Protein AF-A0A1H5TYF2-F1 (afdb_monomer)

Radius of gyration: 24.66 Å; Cα contacts (8 Å, |Δi|>4): 262; chains: 1; bounding box: 56×42×66 Å

Foldseek 3Di:
DLVVLLVVLVCLLPVQLVVCVVVVNPVSNVCSNVVSVVSNVVSVVVVVVVVVVCVVVQHFDDLVNVVVQQVPFDWFQEDEPFDQFPPPDRDTWGWGADPNFTKTWCNRQVVQWDDDPQWIWGHTPPDDIQIAGEDPTHTPPRQWYDHPNTIMGTLVSVQWDWDDDPRHTYTYHNPPDDPPDD

Nearest PDB structures (foldseek):
  3e6r-assembly1_A  TM=6.534E-01  e=8.926E+00  Pseudo-nitzschia multiseries

Structure (mmCIF, N/CA/C/O backbone):
data_AF-A0A1H5TYF2-F1
#
_entry.id   AF-A0A1H5TYF2-F1
#
loop_
_atom_site.group_PDB
_atom_site.id
_atom_site.type_symbol
_atom_site.label_atom_id
_atom_site.label_alt_id
_atom_site.label_comp_id
_atom_site.label_asym_id
_atom_site.label_entity_id
_atom_site.label_seq_id
_atom_site.pdbx_PDB_ins_code
_atom_site.Cartn_x
_atom_site.Cartn_y
_atom_site.Cartn_z
_atom_site.occupancy
_atom_site.B_iso_or_equiv
_atom_site.auth_seq_id
_atom_site.auth_comp_id
_atom_site.auth_asym_id
_atom_site.auth_atom_id
_atom_site.pdbx_PDB_model_num
ATOM 1 N N . MET A 1 1 ? 29.513 -3.399 -10.154 1.00 55.38 1 MET A N 1
ATOM 2 C CA . MET A 1 1 ? 29.848 -4.050 -11.447 1.00 55.38 1 MET A CA 1
ATOM 3 C C . MET A 1 1 ? 28.929 -3.603 -12.587 1.00 55.38 1 MET A C 1
ATOM 5 O O . MET A 1 1 ? 29.443 -3.283 -13.651 1.00 55.38 1 MET A O 1
ATOM 9 N N . THR A 1 2 ? 27.614 -3.497 -12.372 1.00 59.06 2 THR A N 1
ATOM 10 C CA . THR A 1 2 ? 26.617 -3.072 -13.381 1.00 59.06 2 THR A CA 1
ATOM 11 C C . THR A 1 2 ? 26.847 -1.658 -13.933 1.00 59.06 2 THR A C 1
ATOM 13 O O . THR A 1 2 ? 26.716 -1.441 -15.135 1.00 59.06 2 THR A O 1
ATOM 16 N N . THR A 1 3 ? 27.295 -0.712 -13.099 1.00 69.50 3 THR A N 1
ATOM 17 C CA . THR A 1 3 ? 27.609 0.667 -13.518 1.00 69.50 3 THR A CA 1
ATOM 18 C C . THR A 1 3 ? 28.739 0.726 -14.545 1.00 69.50 3 THR A C 1
ATOM 20 O O . THR A 1 3 ? 28.650 1.473 -15.510 1.00 69.50 3 THR A O 1
ATOM 23 N N . VAL A 1 4 ? 29.783 -0.095 -14.382 1.00 73.62 4 VAL A N 1
ATOM 24 C CA . VAL A 1 4 ? 30.911 -0.146 -15.327 1.00 73.62 4 VAL A CA 1
ATOM 25 C C . VAL A 1 4 ? 30.447 -0.731 -16.660 1.00 73.62 4 VAL A C 1
ATOM 27 O O . VAL A 1 4 ? 30.696 -0.131 -17.695 1.00 73.62 4 VAL A O 1
ATOM 30 N N . GLN A 1 5 ? 29.686 -1.830 -16.646 1.00 69.44 5 GLN A N 1
ATOM 31 C CA . GLN A 1 5 ? 29.147 -2.445 -17.867 1.00 69.44 5 GLN A CA 1
ATOM 32 C C . GLN A 1 5 ? 28.203 -1.514 -18.636 1.00 69.44 5 GLN A C 1
ATOM 34 O O . GLN A 1 5 ? 28.299 -1.422 -19.858 1.00 69.44 5 GLN A O 1
ATOM 39 N N . ARG A 1 6 ? 27.330 -0.784 -17.932 1.00 70.06 6 ARG A N 1
ATOM 40 C CA . ARG A 1 6 ? 26.413 0.185 -18.543 1.00 70.06 6 ARG A CA 1
ATOM 41 C C . ARG A 1 6 ? 27.165 1.366 -19.158 1.00 70.06 6 ARG A C 1
ATOM 43 O O . ARG A 1 6 ? 26.877 1.737 -20.292 1.00 70.06 6 ARG A O 1
ATOM 50 N N . THR A 1 7 ? 28.149 1.923 -18.451 1.00 75.56 7 THR A N 1
ATOM 51 C CA . THR A 1 7 ? 28.970 3.034 -18.958 1.00 75.56 7 THR A CA 1
ATOM 52 C C . THR A 1 7 ? 29.837 2.597 -20.139 1.00 75.56 7 THR A C 1
ATOM 54 O O . THR A 1 7 ? 29.902 3.307 -21.139 1.00 75.56 7 THR A O 1
ATOM 57 N N . THR A 1 8 ? 30.442 1.407 -20.080 1.00 76.06 8 THR A N 1
ATOM 58 C CA . THR A 1 8 ? 31.207 0.835 -21.196 1.00 76.06 8 THR A CA 1
ATOM 59 C C . THR A 1 8 ? 30.313 0.539 -22.399 1.00 76.06 8 THR A C 1
ATOM 61 O O . THR A 1 8 ? 30.681 0.891 -23.514 1.00 76.06 8 THR A O 1
ATOM 64 N N . GLY A 1 9 ? 29.122 -0.036 -22.201 1.00 71.50 9 GLY A N 1
ATOM 65 C CA . GLY A 1 9 ? 28.160 -0.286 -23.279 1.00 71.50 9 GLY A CA 1
ATOM 66 C C . GLY A 1 9 ? 27.681 1.001 -23.957 1.00 71.50 9 GLY A C 1
ATOM 67 O O . GLY A 1 9 ? 27.597 1.055 -25.182 1.00 71.50 9 GLY A O 1
ATOM 68 N N . LEU A 1 10 ? 27.446 2.064 -23.180 1.00 78.62 10 LEU A N 1
ATOM 69 C CA . LEU A 1 10 ? 27.027 3.372 -23.690 1.00 78.62 10 LEU A CA 1
ATOM 70 C C . LEU A 1 10 ? 28.160 4.101 -24.432 1.00 78.62 10 LEU A C 1
ATOM 72 O O . LEU A 1 10 ? 27.922 4.684 -25.486 1.00 78.62 10 LEU A O 1
ATOM 76 N N . LEU A 1 11 ? 29.400 4.008 -23.937 1.00 78.38 11 LEU A N 1
ATOM 77 C CA . LEU A 1 11 ? 30.591 4.486 -24.647 1.00 78.38 11 LEU A CA 1
ATOM 78 C C . LEU A 1 11 ? 30.790 3.748 -25.973 1.00 78.38 11 LEU A C 1
ATOM 80 O O . LEU A 1 11 ? 31.070 4.380 -26.986 1.00 78.38 11 LEU A O 1
ATOM 84 N N . LEU A 1 12 ? 30.612 2.429 -25.986 1.00 76.88 12 LEU A N 1
ATOM 85 C CA . LEU A 1 12 ? 30.781 1.608 -27.184 1.00 76.88 12 LEU A CA 1
ATOM 86 C C . LEU A 1 12 ? 29.685 1.897 -28.223 1.00 76.88 12 LEU A C 1
ATOM 88 O O . LEU A 1 12 ? 29.979 1.983 -29.413 1.00 76.88 12 LEU A O 1
ATOM 92 N N . LEU A 1 13 ? 28.451 2.155 -27.774 1.00 77.75 13 LEU A N 1
ATOM 93 C CA . LEU A 1 13 ? 27.362 2.620 -28.635 1.00 77.75 13 LEU A CA 1
ATOM 94 C C . LEU A 1 13 ? 27.643 4.004 -29.212 1.00 77.75 13 LEU A C 1
ATOM 96 O O . LEU A 1 13 ? 27.559 4.166 -30.421 1.00 77.75 13 LEU A O 1
ATOM 100 N N . LEU A 1 14 ? 27.986 4.995 -28.389 1.00 78.44 14 LEU A N 1
ATOM 101 C CA . LEU A 1 14 ? 28.136 6.376 -28.855 1.00 78.44 14 LEU A CA 1
ATOM 102 C C . LEU A 1 14 ? 29.432 6.588 -29.640 1.00 78.44 14 LEU A C 1
ATOM 104 O O . LEU A 1 14 ? 29.395 7.095 -30.755 1.00 78.44 14 LEU A O 1
ATOM 108 N N . PHE A 1 15 ? 30.576 6.175 -29.096 1.00 78.50 15 PHE A N 1
ATOM 109 C CA . PHE A 1 15 ? 31.871 6.391 -29.743 1.00 78.50 15 PHE A CA 1
ATOM 110 C C . PHE A 1 15 ? 32.163 5.341 -30.810 1.00 78.50 15 PHE A C 1
ATOM 112 O O . PHE A 1 15 ? 32.657 5.696 -31.876 1.00 78.50 15 PHE A O 1
ATOM 119 N N . GLY A 1 16 ? 31.835 4.069 -30.566 1.00 71.44 16 GLY A N 1
ATOM 120 C CA . GLY A 1 16 ? 32.116 2.986 -31.512 1.00 71.44 16 GLY A CA 1
ATOM 121 C C . GLY A 1 16 ? 31.324 3.119 -32.810 1.00 71.44 16 GLY A C 1
ATOM 122 O O . GLY A 1 16 ? 31.896 2.969 -33.891 1.00 71.44 16 GLY A O 1
ATOM 123 N N . THR A 1 17 ? 30.036 3.477 -32.734 1.00 72.56 17 THR A N 1
ATOM 124 C CA . THR A 1 17 ? 29.236 3.715 -33.946 1.00 72.56 17 THR A CA 1
ATOM 125 C C . THR A 1 17 ? 29.643 5.007 -34.652 1.00 72.56 17 THR A C 1
ATOM 127 O O . THR A 1 17 ? 29.851 4.974 -35.862 1.00 72.56 17 THR A O 1
ATOM 130 N N . PHE A 1 18 ? 29.850 6.109 -33.920 1.00 78.31 18 PHE A N 1
ATOM 131 C CA . PHE A 1 18 ? 30.214 7.406 -34.499 1.00 78.31 18 PHE A CA 1
ATOM 132 C C . PHE A 1 18 ? 31.571 7.376 -35.220 1.00 78.31 18 PHE A C 1
ATOM 134 O O . PHE A 1 18 ? 31.656 7.799 -36.373 1.00 78.31 18 PHE A O 1
ATOM 141 N N . PHE A 1 19 ? 32.619 6.812 -34.603 1.00 76.88 19 PHE A N 1
ATOM 142 C CA . PHE A 1 19 ? 33.934 6.686 -35.250 1.00 76.88 19 PHE A CA 1
ATOM 143 C C . PHE A 1 19 ? 33.917 5.710 -36.431 1.00 76.88 19 PHE A C 1
ATOM 145 O O . PHE A 1 19 ? 34.547 5.978 -37.452 1.00 76.88 19 PHE A O 1
ATOM 152 N N . SER A 1 20 ? 33.186 4.595 -36.326 1.00 74.69 20 SER A N 1
ATOM 153 C CA . SER A 1 20 ? 33.118 3.603 -37.410 1.00 74.69 20 SER A CA 1
ATOM 154 C C . SER A 1 20 ? 32.347 4.121 -38.627 1.00 74.69 20 SER A C 1
ATOM 156 O O . SER A 1 20 ? 32.739 3.844 -39.760 1.00 74.69 20 SER A O 1
ATOM 158 N N . LEU A 1 21 ? 31.291 4.915 -38.406 1.00 74.50 21 LEU A N 1
ATOM 159 C CA . LEU A 1 21 ? 30.571 5.631 -39.463 1.00 74.50 21 LEU A CA 1
ATOM 160 C C . LEU A 1 21 ? 31.447 6.710 -40.109 1.00 74.50 21 LEU A C 1
ATOM 162 O O . LEU A 1 21 ? 31.498 6.785 -41.334 1.00 74.50 21 LEU A O 1
ATOM 166 N N . ALA A 1 22 ? 32.184 7.491 -39.313 1.00 77.38 22 ALA A N 1
ATOM 167 C CA . ALA A 1 22 ? 33.103 8.511 -39.823 1.00 77.38 22 ALA A CA 1
ATOM 168 C C . ALA A 1 22 ? 34.266 7.916 -40.641 1.00 77.38 22 ALA A C 1
ATOM 170 O O . ALA A 1 22 ? 34.716 8.524 -41.608 1.00 77.38 22 ALA A O 1
ATOM 171 N N . ALA A 1 23 ? 34.724 6.711 -40.290 1.00 79.94 23 ALA A N 1
ATOM 172 C CA . ALA A 1 23 ? 35.757 5.974 -41.017 1.00 79.94 23 ALA A CA 1
ATOM 173 C C . ALA A 1 23 ? 35.224 5.170 -42.224 1.00 79.94 23 ALA A C 1
ATOM 175 O O . ALA A 1 23 ? 36.004 4.501 -42.901 1.00 79.94 23 ALA A O 1
ATOM 176 N N . GLY A 1 24 ? 33.909 5.184 -42.486 1.00 80.19 24 GLY A N 1
ATOM 177 C CA . GLY A 1 24 ? 33.284 4.442 -43.588 1.00 80.19 24 GLY A CA 1
ATOM 178 C C . GLY A 1 24 ? 33.251 2.918 -43.405 1.00 80.19 24 GLY A C 1
ATOM 179 O O . GLY A 1 24 ? 32.942 2.188 -44.347 1.00 80.19 24 GLY A O 1
ATOM 180 N N . ASN A 1 25 ? 33.546 2.409 -42.205 1.00 82.88 25 ASN A N 1
ATOM 181 C CA . ASN A 1 25 ? 33.573 0.978 -41.911 1.00 82.88 25 ASN A CA 1
ATOM 182 C C . ASN A 1 25 ? 32.218 0.517 -41.350 1.00 82.88 25 ASN A C 1
ATOM 184 O O . ASN A 1 25 ? 32.025 0.352 -40.142 1.00 82.88 25 ASN A O 1
ATOM 188 N N . LEU A 1 26 ? 31.267 0.310 -42.265 1.00 79.19 26 LEU A N 1
ATOM 189 C CA . LEU A 1 26 ? 29.909 -0.164 -41.972 1.00 79.19 26 LEU A CA 1
ATOM 190 C C . LEU A 1 26 ? 29.864 -1.460 -41.132 1.00 79.19 26 LEU A C 1
ATOM 192 O O . LEU A 1 26 ? 29.097 -1.494 -40.166 1.00 79.19 26 LEU A O 1
ATOM 196 N N . PRO A 1 27 ? 30.678 -2.500 -41.414 1.00 84.19 27 PRO A N 1
ATOM 197 C CA . PRO A 1 27 ? 30.728 -3.699 -40.576 1.00 84.19 27 PRO A CA 1
ATOM 198 C C . PRO A 1 27 ? 31.096 -3.406 -39.114 1.00 84.19 27 PRO A C 1
ATOM 200 O O . PRO A 1 27 ? 30.442 -3.907 -38.199 1.00 84.19 27 PRO A O 1
ATOM 203 N N . ALA A 1 28 ? 32.098 -2.553 -38.877 1.00 75.88 28 ALA A N 1
ATOM 204 C CA . ALA A 1 28 ? 32.512 -2.171 -37.525 1.00 75.88 28 ALA A CA 1
ATOM 205 C C . ALA A 1 28 ? 31.441 -1.344 -36.791 1.00 75.88 28 ALA A C 1
ATOM 207 O O . ALA A 1 28 ? 31.226 -1.529 -35.588 1.00 75.88 28 ALA A O 1
ATOM 208 N N . ALA A 1 29 ? 30.714 -0.484 -37.513 1.00 75.88 29 ALA A N 1
ATOM 209 C CA . ALA A 1 29 ? 29.587 0.264 -36.959 1.00 75.88 29 ALA A CA 1
ATOM 210 C C . ALA A 1 29 ? 28.457 -0.674 -36.505 1.00 75.88 29 ALA A C 1
ATOM 212 O O . ALA A 1 29 ? 27.917 -0.504 -35.411 1.00 75.88 29 ALA A O 1
ATOM 213 N N . PHE A 1 30 ? 28.147 -1.703 -37.299 1.00 82.75 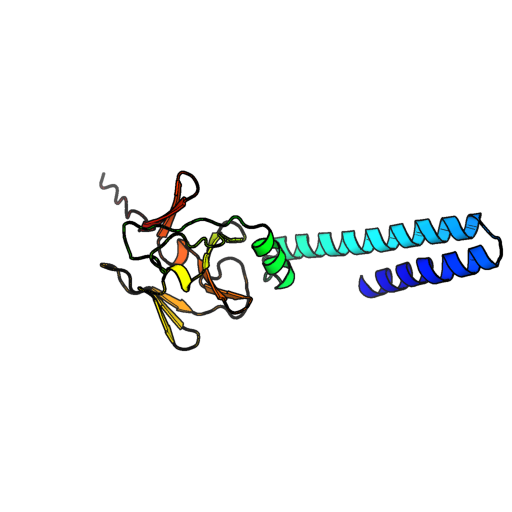30 PHE A N 1
ATOM 214 C CA . PHE A 1 30 ? 27.107 -2.677 -36.967 1.00 82.75 30 PHE A CA 1
ATOM 215 C C . PHE A 1 30 ? 27.482 -3.529 -35.746 1.00 82.75 30 PHE A C 1
ATOM 217 O O . PHE A 1 30 ? 26.669 -3.705 -34.840 1.00 82.75 30 PHE A O 1
ATOM 224 N N . ILE A 1 31 ? 28.737 -3.989 -35.671 1.00 81.81 31 ILE A N 1
ATOM 225 C CA . ILE A 1 31 ? 29.258 -4.734 -34.512 1.00 81.81 31 ILE A CA 1
ATOM 226 C C . ILE A 1 31 ? 29.188 -3.882 -33.241 1.00 81.81 31 ILE A C 1
ATOM 228 O O . ILE A 1 31 ? 28.776 -4.374 -32.192 1.00 81.81 31 ILE A O 1
ATOM 232 N N . SER A 1 32 ? 29.542 -2.598 -33.335 1.00 78.62 32 SER A N 1
ATOM 233 C CA . SER A 1 32 ? 29.503 -1.676 -32.194 1.00 78.62 32 SER A CA 1
ATOM 234 C C . SER A 1 32 ? 28.075 -1.425 -31.706 1.00 78.62 32 SER A C 1
ATOM 236 O O . SER A 1 32 ? 27.818 -1.411 -30.502 1.00 78.62 32 SER A O 1
ATOM 238 N N . LEU A 1 33 ? 27.131 -1.280 -32.640 1.00 80.69 33 LEU A N 1
ATOM 239 C CA . LEU A 1 33 ? 25.721 -1.065 -32.334 1.00 80.69 33 LEU A CA 1
ATOM 240 C C . LEU A 1 33 ? 25.100 -2.291 -31.656 1.00 80.69 33 LEU A C 1
ATOM 242 O O . LEU A 1 33 ? 24.525 -2.168 -30.576 1.00 80.69 33 LEU A O 1
ATOM 246 N N . VAL A 1 34 ? 25.265 -3.479 -32.247 1.00 84.81 34 VAL A N 1
ATOM 247 C CA . VAL A 1 34 ? 24.745 -4.735 -31.685 1.00 84.81 34 VAL A CA 1
ATOM 248 C C . VAL A 1 34 ? 25.426 -5.053 -30.354 1.00 84.81 34 VAL A C 1
ATOM 250 O O . VAL A 1 34 ? 24.748 -5.346 -29.371 1.00 84.81 34 VAL A O 1
ATOM 253 N N . GLY A 1 35 ? 26.754 -4.936 -30.284 1.00 79.81 35 GLY A N 1
ATOM 254 C CA . GLY A 1 35 ? 27.527 -5.217 -29.075 1.00 79.81 35 GLY A CA 1
ATOM 255 C C . GLY A 1 35 ? 27.144 -4.315 -27.902 1.00 79.81 35 GLY A C 1
ATOM 256 O O . GLY A 1 35 ? 26.941 -4.804 -26.790 1.00 79.81 35 GLY A O 1
ATOM 257 N N . GLY A 1 36 ? 26.968 -3.012 -28.139 1.00 78.31 36 GLY A N 1
ATOM 258 C CA . GLY A 1 36 ? 26.531 -2.096 -27.088 1.00 78.31 36 GLY A CA 1
ATOM 259 C C . GLY A 1 36 ? 25.087 -2.345 -26.638 1.00 78.31 36 GLY A C 1
ATOM 260 O O . GLY A 1 36 ? 24.814 -2.305 -25.437 1.00 78.31 36 GLY A O 1
ATOM 261 N N . PHE A 1 37 ? 24.181 -2.703 -27.556 1.00 81.75 37 PHE A N 1
ATOM 262 C CA . PHE A 1 37 ? 22.799 -3.055 -27.207 1.00 81.75 37 PHE A CA 1
ATOM 263 C C . PHE A 1 37 ? 22.720 -4.340 -26.371 1.00 81.75 37 PHE A C 1
ATOM 265 O O . PHE A 1 37 ? 21.968 -4.408 -25.396 1.00 81.75 37 PHE A O 1
ATOM 272 N N . VAL A 1 38 ? 23.534 -5.346 -26.709 1.00 84.94 38 VAL A N 1
ATOM 273 C CA . VAL A 1 38 ? 23.640 -6.600 -25.951 1.00 84.94 38 VAL A CA 1
ATOM 274 C C . VAL A 1 38 ? 24.185 -6.339 -24.550 1.00 84.94 38 VAL A C 1
ATOM 276 O O . VAL A 1 38 ? 23.580 -6.787 -23.580 1.00 84.94 38 VAL A O 1
ATOM 279 N N . LEU A 1 39 ? 25.270 -5.570 -24.410 1.00 78.75 39 LEU A N 1
ATOM 280 C CA . LEU A 1 39 ? 25.848 -5.240 -23.100 1.00 78.75 39 LEU A CA 1
ATOM 281 C C . LEU A 1 39 ? 24.865 -4.478 -22.203 1.00 78.75 39 LEU A C 1
ATOM 283 O O . LEU A 1 39 ? 24.748 -4.779 -21.015 1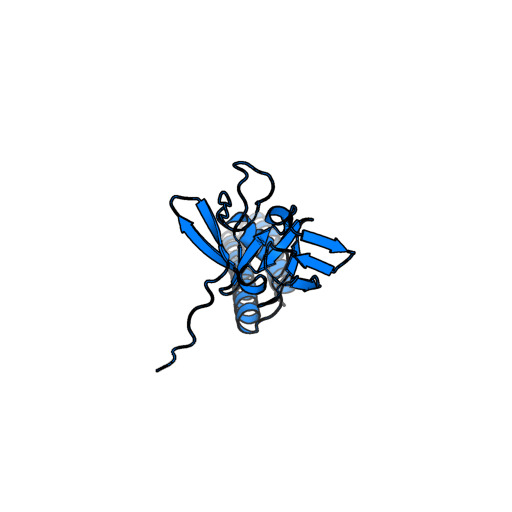.00 78.75 39 LEU A O 1
ATOM 287 N N . MET A 1 40 ? 24.127 -3.525 -22.774 1.00 75.81 40 MET A N 1
ATOM 288 C CA . MET A 1 40 ? 23.122 -2.748 -22.047 1.00 75.81 40 MET A CA 1
ATOM 289 C C . MET A 1 40 ? 21.906 -3.602 -21.646 1.00 75.81 40 MET A C 1
ATOM 291 O O . MET A 1 40 ? 21.345 -3.437 -20.562 1.00 75.81 40 MET A O 1
ATOM 295 N N . SER A 1 41 ? 21.520 -4.557 -22.493 1.00 77.81 41 SER A N 1
ATOM 296 C CA . SER A 1 41 ? 20.457 -5.521 -22.183 1.00 77.81 41 SER A CA 1
ATOM 297 C C . SER A 1 41 ? 20.899 -6.512 -21.100 1.00 77.81 41 SER A C 1
ATOM 299 O O . SER A 1 41 ? 20.125 -6.840 -20.202 1.00 77.81 41 SER A O 1
ATOM 301 N N . LEU A 1 42 ? 22.166 -6.939 -21.123 1.00 79.00 42 LEU A N 1
ATOM 302 C CA . LEU A 1 42 ? 22.740 -7.825 -20.113 1.00 79.00 42 LEU A CA 1
ATOM 303 C C . LEU A 1 42 ? 22.835 -7.134 -18.746 1.00 79.00 42 LEU A C 1
ATOM 305 O O . LEU A 1 42 ? 22.522 -7.756 -17.733 1.00 79.00 42 LEU A O 1
ATOM 309 N N . SER A 1 43 ? 23.182 -5.840 -18.698 1.00 73.38 43 SER A N 1
ATOM 310 C CA . SER A 1 43 ? 23.196 -5.091 -17.433 1.00 73.38 43 SER A CA 1
ATOM 311 C C . SER A 1 43 ? 21.799 -4.992 -16.818 1.00 73.38 43 SER A C 1
ATOM 313 O O . SER A 1 43 ? 21.648 -5.189 -15.616 1.00 73.38 43 SER A O 1
ATOM 315 N N . LYS A 1 44 ? 20.769 -4.767 -17.646 1.00 71.31 44 LYS A N 1
ATOM 316 C CA . LYS A 1 44 ? 19.360 -4.798 -17.221 1.00 71.31 44 LYS A CA 1
ATOM 317 C C . LYS A 1 44 ? 18.964 -6.166 -16.665 1.00 71.31 44 LYS A C 1
ATOM 319 O O . LYS A 1 44 ? 18.260 -6.241 -15.665 1.00 71.31 44 LYS A O 1
ATOM 324 N N . LEU A 1 45 ? 19.422 -7.248 -17.291 1.00 74.75 45 LEU A N 1
ATOM 325 C CA . LEU A 1 45 ? 19.107 -8.611 -16.861 1.00 74.75 45 LEU A CA 1
ATOM 326 C C . LEU A 1 45 ? 19.755 -8.942 -15.507 1.00 74.75 45 LEU A C 1
ATOM 328 O O . LEU A 1 45 ? 19.110 -9.540 -14.650 1.00 74.75 45 LEU A O 1
ATOM 332 N N . VAL A 1 46 ? 20.987 -8.479 -15.275 1.00 72.75 46 VAL A N 1
ATOM 333 C CA . VAL A 1 46 ? 21.657 -8.583 -13.967 1.00 72.75 46 VAL A CA 1
ATOM 334 C C . VAL A 1 46 ? 20.933 -7.756 -12.902 1.00 72.75 46 VAL A C 1
ATOM 336 O O . VAL A 1 46 ? 20.739 -8.249 -11.796 1.00 72.75 46 VAL A O 1
ATOM 339 N N . GLU A 1 47 ? 20.482 -6.539 -13.223 1.00 68.38 47 GLU A N 1
ATOM 340 C CA . GLU A 1 47 ? 19.660 -5.724 -12.312 1.00 68.38 47 GLU A CA 1
ATOM 341 C C . GLU A 1 47 ? 18.347 -6.440 -11.948 1.00 68.38 47 GLU A C 1
ATOM 343 O O . GLU A 1 47 ? 17.973 -6.485 -10.776 1.00 68.38 47 GLU A O 1
ATOM 348 N N . PHE A 1 48 ? 17.686 -7.078 -12.919 1.00 69.62 48 PHE A N 1
ATOM 349 C CA . PHE A 1 48 ? 16.486 -7.883 -12.678 1.00 69.62 48 PHE A CA 1
ATOM 350 C C . PHE A 1 48 ? 16.760 -9.118 -11.814 1.00 69.62 48 PHE A C 1
ATOM 352 O O . PHE A 1 48 ? 15.985 -9.405 -10.903 1.00 69.62 48 PHE A O 1
ATOM 359 N N . GLN A 1 49 ? 17.857 -9.838 -12.060 1.00 64.38 49 GLN A N 1
ATOM 360 C CA . GLN A 1 49 ? 18.242 -10.986 -11.236 1.00 64.38 49 GLN A CA 1
ATOM 361 C C . GLN A 1 49 ? 18.616 -10.570 -9.817 1.00 64.38 49 GLN A C 1
ATOM 363 O O . GLN A 1 49 ? 18.240 -11.254 -8.874 1.00 64.38 49 GLN A O 1
ATOM 368 N N . GLN A 1 50 ? 19.303 -9.440 -9.641 1.00 59.41 50 GLN A N 1
ATOM 369 C CA . GLN A 1 50 ? 19.588 -8.895 -8.317 1.00 59.41 50 GLN A CA 1
ATOM 370 C C . GLN A 1 50 ? 18.300 -8.487 -7.608 1.00 59.41 50 GLN A C 1
ATOM 372 O O . GLN A 1 50 ? 18.121 -8.858 -6.459 1.00 59.41 50 GLN A O 1
ATOM 377 N 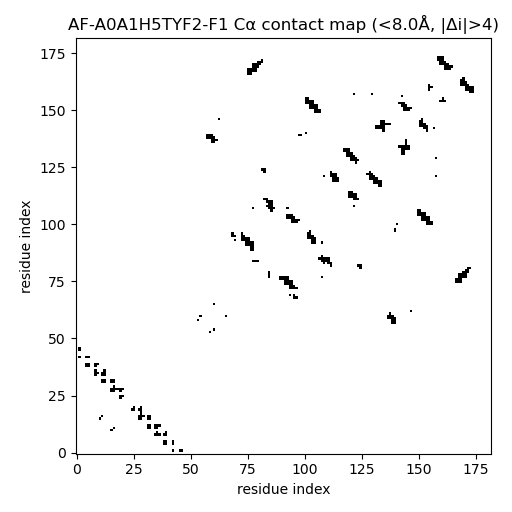N . ALA A 1 51 ? 17.364 -7.818 -8.284 1.00 57.22 51 ALA A N 1
ATOM 378 C CA . ALA A 1 51 ? 16.063 -7.494 -7.704 1.00 57.22 51 ALA A CA 1
ATOM 379 C C . ALA A 1 51 ? 15.277 -8.755 -7.295 1.00 57.22 51 ALA A C 1
ATOM 381 O O . ALA A 1 51 ? 14.719 -8.801 -6.202 1.00 57.22 51 ALA A O 1
ATOM 382 N N . ALA A 1 52 ? 15.281 -9.802 -8.126 1.00 61.16 52 ALA A N 1
ATOM 383 C CA . ALA A 1 52 ? 14.644 -11.082 -7.814 1.00 61.16 52 ALA A CA 1
ATOM 384 C C . ALA A 1 52 ? 15.353 -11.839 -6.675 1.00 61.16 52 ALA A C 1
ATOM 386 O O . ALA A 1 52 ? 14.697 -12.433 -5.822 1.00 61.16 52 ALA A O 1
ATOM 387 N N . TYR A 1 53 ? 16.684 -11.785 -6.621 1.00 56.97 53 TYR A N 1
ATOM 388 C CA . TYR A 1 53 ? 17.488 -12.395 -5.565 1.00 56.97 53 TYR A CA 1
ATOM 389 C C . TYR A 1 53 ? 17.307 -11.667 -4.227 1.00 56.97 53 TYR A C 1
ATOM 391 O O . TYR A 1 53 ? 17.072 -12.303 -3.205 1.00 56.97 53 TYR A O 1
ATOM 399 N N . LEU A 1 54 ? 17.308 -10.332 -4.233 1.00 56.75 54 LEU A N 1
ATOM 400 C CA . LEU A 1 54 ? 17.009 -9.502 -3.063 1.00 56.75 54 LEU A CA 1
ATOM 401 C C . LEU A 1 54 ? 15.586 -9.767 -2.548 1.00 56.75 54 LEU A C 1
ATOM 403 O O . LEU A 1 54 ? 15.392 -9.896 -1.341 1.00 56.75 54 LEU A O 1
ATOM 407 N N . LYS A 1 55 ? 14.622 -9.950 -3.460 1.00 55.66 55 LYS A N 1
ATOM 408 C CA . LYS A 1 55 ? 13.257 -10.382 -3.133 1.00 55.66 55 LYS A CA 1
ATOM 409 C C . LYS A 1 55 ? 13.236 -11.765 -2.469 1.00 55.66 55 LYS A C 1
ATOM 411 O O . LYS A 1 55 ? 12.559 -11.947 -1.466 1.00 55.66 55 LYS A O 1
ATOM 416 N N . SER A 1 56 ? 14.028 -12.720 -2.966 1.00 55.25 56 SER A N 1
ATOM 417 C CA . SER A 1 56 ? 14.149 -14.057 -2.356 1.00 55.25 56 SER A CA 1
ATOM 418 C C . SER A 1 56 ? 14.846 -14.060 -0.988 1.00 55.25 56 SER A C 1
ATOM 420 O O . SER A 1 56 ? 14.628 -14.969 -0.194 1.00 55.25 56 SER A O 1
ATOM 422 N N . LEU A 1 57 ? 15.647 -13.030 -0.697 1.00 55.41 57 LEU A N 1
ATOM 423 C CA . LEU A 1 57 ? 16.329 -12.831 0.583 1.00 55.41 57 LEU A CA 1
ATOM 424 C C . LEU A 1 57 ? 15.493 -12.050 1.612 1.00 55.41 57 LEU A C 1
ATOM 426 O O . LEU A 1 57 ? 15.969 -11.827 2.722 1.00 55.41 57 LEU A O 1
ATOM 430 N N . GLY A 1 58 ? 14.273 -11.619 1.267 1.00 56.94 58 GLY A N 1
ATOM 431 C CA . GLY A 1 58 ? 13.400 -10.862 2.172 1.00 56.94 58 GLY A CA 1
ATOM 432 C C . GLY A 1 58 ? 13.919 -9.462 2.518 1.00 56.94 58 GLY A C 1
ATOM 433 O O . GLY A 1 58 ? 13.554 -8.912 3.557 1.00 56.94 58 GLY A O 1
ATOM 434 N N . LEU A 1 59 ? 14.793 -8.894 1.682 1.00 63.22 59 LEU A N 1
ATOM 435 C CA . LEU A 1 59 ? 15.364 -7.569 1.917 1.00 63.22 59 LEU A CA 1
ATOM 436 C C . LEU A 1 59 ? 14.321 -6.458 1.692 1.00 63.22 59 LEU A C 1
ATOM 438 O O . LEU A 1 59 ? 13.359 -6.670 0.949 1.00 63.22 59 LEU A O 1
ATOM 442 N N . PRO A 1 60 ? 14.498 -5.278 2.322 1.00 65.31 60 PRO A N 1
ATOM 443 C CA . PRO A 1 60 ? 13.524 -4.196 2.259 1.00 65.31 60 PRO A CA 1
ATOM 444 C C . PRO A 1 60 ? 13.194 -3.792 0.819 1.00 65.31 60 PRO A C 1
ATOM 446 O O . PRO A 1 60 ? 14.090 -3.644 -0.017 1.00 65.31 60 PRO A O 1
ATOM 449 N N . VAL A 1 61 ? 11.908 -3.580 0.542 1.00 72.31 61 VAL A N 1
ATOM 450 C CA . VAL A 1 61 ? 11.420 -3.076 -0.743 1.00 72.31 61 VAL A CA 1
ATOM 451 C C . VAL A 1 61 ? 11.982 -1.672 -0.946 1.00 72.31 61 VAL A C 1
ATOM 453 O O . VAL A 1 61 ? 11.860 -0.804 -0.078 1.00 72.31 61 VAL A O 1
ATOM 456 N N . THR A 1 62 ? 12.613 -1.429 -2.095 1.00 78.50 62 THR A N 1
ATOM 457 C CA . THR A 1 62 ? 13.150 -0.095 -2.388 1.00 78.50 62 THR A CA 1
ATOM 458 C C . THR A 1 62 ? 12.017 0.884 -2.700 1.00 78.50 62 THR A C 1
ATOM 460 O O . THR A 1 62 ? 10.961 0.503 -3.208 1.00 78.50 62 THR A O 1
ATOM 463 N N . GLY A 1 63 ? 12.237 2.178 -2.454 1.00 78.56 63 GLY A N 1
ATOM 464 C CA . GLY A 1 63 ? 11.227 3.205 -2.737 1.00 78.56 63 GLY A CA 1
ATOM 465 C C . GLY A 1 63 ? 10.789 3.264 -4.209 1.00 78.56 63 GLY A C 1
ATOM 466 O O . GLY A 1 63 ? 9.638 3.586 -4.488 1.00 78.56 63 GLY A O 1
ATOM 467 N N . GLU A 1 64 ? 11.669 2.912 -5.154 1.00 79.31 64 GLU A N 1
ATOM 468 C CA . GLU A 1 64 ? 11.329 2.814 -6.583 1.00 79.31 64 GLU A CA 1
ATOM 469 C C . GLU A 1 64 ? 10.426 1.612 -6.885 1.00 79.31 64 GLU A C 1
ATOM 471 O O . GLU A 1 64 ? 9.493 1.716 -7.680 1.00 79.31 64 GLU A O 1
ATOM 476 N N . GLN A 1 65 ? 10.671 0.470 -6.235 1.00 81.19 65 GLN A N 1
ATOM 477 C CA . GLN A 1 65 ? 9.816 -0.708 -6.369 1.00 81.19 65 GLN A CA 1
ATOM 478 C C . GLN A 1 65 ? 8.432 -0.439 -5.785 1.00 81.19 65 GLN A C 1
ATOM 480 O O . GLN A 1 65 ? 7.438 -0.741 -6.442 1.00 81.19 65 GLN A O 1
ATOM 485 N N . LEU A 1 66 ? 8.357 0.186 -4.604 1.00 85.12 66 LEU A N 1
ATOM 486 C CA . LEU A 1 66 ? 7.075 0.567 -4.018 1.00 85.12 66 LEU A CA 1
ATOM 487 C C . LEU A 1 66 ? 6.331 1.568 -4.911 1.00 85.12 66 LEU A C 1
ATOM 489 O O . LEU A 1 66 ? 5.135 1.398 -5.121 1.00 85.12 66 LEU A O 1
ATOM 493 N N . HIS A 1 67 ? 7.030 2.537 -5.515 1.00 85.94 67 HIS A N 1
ATOM 494 C CA . HIS A 1 67 ? 6.423 3.454 -6.485 1.00 85.94 67 HIS A CA 1
ATOM 495 C C . HIS A 1 67 ? 5.730 2.709 -7.630 1.00 85.94 67 HIS A C 1
ATOM 497 O O . HIS A 1 67 ? 4.592 3.010 -7.987 1.00 85.94 67 HIS A O 1
ATOM 503 N N . LEU A 1 68 ? 6.426 1.729 -8.215 1.00 84.44 68 LEU A N 1
ATOM 504 C CA . LEU A 1 68 ? 5.890 0.923 -9.307 1.00 84.44 68 LEU A CA 1
ATOM 505 C C . LEU A 1 68 ? 4.706 0.077 -8.839 1.00 84.44 68 LEU A C 1
ATOM 507 O O . LEU A 1 68 ? 3.709 0.009 -9.549 1.00 84.44 68 LEU A O 1
ATOM 511 N N . ILE A 1 69 ? 4.790 -0.521 -7.649 1.00 86.56 69 ILE A N 1
ATOM 512 C CA . ILE A 1 69 ? 3.683 -1.288 -7.067 1.00 86.56 69 ILE A CA 1
ATOM 513 C C . ILE A 1 69 ? 2.462 -0.388 -6.894 1.00 86.56 69 ILE A C 1
ATOM 515 O O . ILE A 1 69 ? 1.391 -0.748 -7.367 1.00 86.56 69 ILE A O 1
ATOM 519 N N . MET A 1 70 ? 2.621 0.799 -6.305 1.00 87.00 70 MET A N 1
ATOM 520 C CA . MET A 1 70 ? 1.528 1.758 -6.132 1.00 87.00 70 MET A CA 1
ATOM 521 C C . MET A 1 70 ? 0.905 2.165 -7.465 1.00 87.00 70 MET A C 1
ATOM 523 O O . MET A 1 70 ? -0.309 2.127 -7.604 1.00 87.00 70 MET A O 1
ATOM 527 N N . LYS A 1 71 ? 1.728 2.483 -8.470 1.00 87.50 71 LYS A N 1
ATOM 528 C CA . LYS A 1 71 ? 1.259 2.924 -9.790 1.00 87.50 71 LYS A CA 1
ATOM 529 C C . LYS A 1 71 ? 0.376 1.895 -10.510 1.00 87.50 71 LYS A C 1
ATOM 531 O O . LYS A 1 71 ? -0.464 2.285 -11.313 1.00 87.50 71 LYS A O 1
ATOM 536 N N . TYR A 1 72 ? 0.606 0.604 -10.280 1.00 87.31 72 TYR A N 1
ATOM 537 C CA . TYR A 1 72 ? -0.144 -0.482 -10.923 1.00 87.31 72 TYR A CA 1
ATOM 538 C C . TYR A 1 72 ? -1.116 -1.191 -9.975 1.00 87.31 72 TYR A C 1
ATOM 540 O O . TYR A 1 72 ? -1.714 -2.196 -10.362 1.00 87.31 72 TYR A O 1
ATOM 548 N N . SER A 1 73 ? -1.258 -0.709 -8.740 1.00 89.19 73 SER A N 1
ATOM 549 C CA . SER A 1 73 ? -2.205 -1.276 -7.787 1.00 89.19 73 SER A CA 1
ATOM 550 C C . SER A 1 73 ? -3.611 -0.741 -8.058 1.00 89.19 73 SER A C 1
ATOM 552 O O . SER A 1 73 ? -3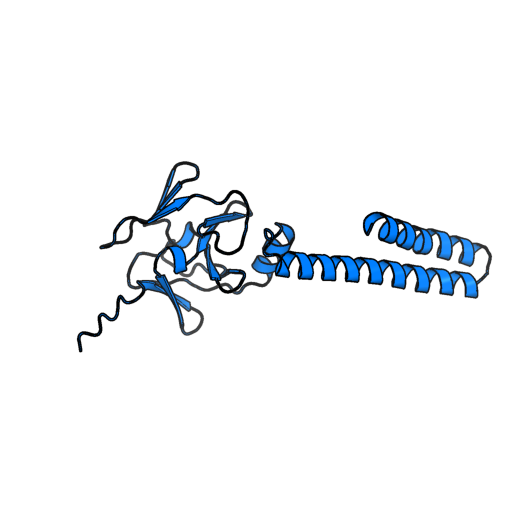.757 0.430 -8.406 1.00 89.19 73 SER A O 1
ATOM 554 N N . PRO A 1 74 ? -4.645 -1.584 -7.922 1.00 90.19 74 PRO A N 1
ATOM 555 C CA . PRO A 1 74 ? -6.023 -1.153 -8.091 1.00 90.19 74 PRO A CA 1
ATOM 556 C C . PRO A 1 74 ? -6.450 -0.208 -6.964 1.00 90.19 74 PRO A C 1
ATOM 558 O O . PRO A 1 74 ? -5.990 -0.323 -5.822 1.00 90.19 74 PRO A O 1
ATOM 561 N N . GLU A 1 75 ? -7.362 0.696 -7.296 1.00 92.19 75 GLU A N 1
ATOM 562 C CA . GLU A 1 75 ? -8.015 1.600 -6.354 1.00 92.19 75 GLU A CA 1
ATOM 563 C C . GLU A 1 75 ? -9.462 1.148 -6.164 1.00 92.19 75 GLU A C 1
ATOM 565 O O . GLU A 1 75 ? -10.102 0.685 -7.109 1.00 92.19 75 GLU A O 1
ATOM 570 N N . TYR A 1 76 ? -9.943 1.217 -4.926 1.00 92.00 76 TYR A N 1
ATOM 571 C CA . TYR A 1 76 ? -11.294 0.805 -4.563 1.00 92.00 76 TYR A CA 1
ATOM 572 C C . TYR A 1 76 ? -11.915 1.827 -3.623 1.00 92.00 76 TYR A C 1
ATOM 574 O O . TYR A 1 76 ? -11.230 2.384 -2.762 1.00 92.00 76 TYR A O 1
ATOM 582 N N . GLU A 1 77 ? -13.221 2.028 -3.742 1.00 92.12 77 GLU A N 1
ATOM 583 C CA . GLU A 1 77 ? -13.994 2.689 -2.698 1.00 92.12 77 GLU A CA 1
ATOM 584 C C . GLU A 1 77 ? -14.037 1.795 -1.455 1.00 92.12 77 GLU A C 1
ATOM 586 O O . GLU A 1 77 ? -14.243 0.584 -1.564 1.00 92.12 77 GLU A O 1
ATOM 591 N N . VAL A 1 78 ? -13.802 2.384 -0.284 1.00 91.75 78 VAL A N 1
ATOM 592 C CA . VAL A 1 78 ? -13.700 1.644 0.976 1.00 91.75 78 VAL A CA 1
ATOM 593 C C . VAL A 1 78 ? -14.949 1.874 1.807 1.00 91.75 78 VAL A C 1
ATOM 595 O O . VAL A 1 78 ? -15.286 3.009 2.132 1.00 91.75 78 VAL A O 1
ATOM 598 N N . GLU A 1 79 ? -15.591 0.785 2.202 1.00 92.25 79 GLU A N 1
ATOM 599 C CA . GLU A 1 79 ? -16.770 0.784 3.060 1.00 92.25 79 GLU A CA 1
ATOM 600 C C . GLU A 1 79 ? -16.521 -0.137 4.265 1.00 92.25 79 GLU A C 1
ATOM 602 O O . GLU A 1 79 ? -15.768 -1.111 4.192 1.00 92.25 79 GLU A O 1
ATOM 607 N N . SER A 1 80 ? -17.154 0.168 5.394 1.00 90.12 80 SER A N 1
ATOM 608 C CA . SER A 1 80 ? -17.153 -0.692 6.576 1.00 90.12 80 SER A CA 1
ATOM 609 C C . SER A 1 80 ? -18.504 -0.600 7.272 1.00 90.12 80 SER A C 1
ATOM 611 O O . SER A 1 80 ? -19.071 0.487 7.383 1.00 90.12 80 SER A O 1
ATOM 613 N N . GLY A 1 81 ? -19.020 -1.741 7.736 1.00 86.69 81 GLY A N 1
ATOM 614 C CA . GLY A 1 81 ? -20.189 -1.776 8.620 1.00 86.69 81 GLY A CA 1
ATOM 615 C C . GLY A 1 81 ? -19.839 -1.559 10.096 1.00 86.69 81 GLY A C 1
ATOM 616 O O . GLY A 1 81 ? -20.726 -1.281 10.899 1.00 86.69 81 GLY A O 1
ATOM 617 N N . ASP A 1 82 ? -18.557 -1.676 10.440 1.00 88.06 82 ASP A N 1
ATOM 618 C CA . ASP A 1 82 ? -18.067 -1.769 11.815 1.00 88.06 82 ASP A CA 1
ATOM 619 C C . ASP A 1 82 ? -17.488 -0.447 12.347 1.00 88.06 82 ASP A C 1
ATOM 621 O O . ASP A 1 82 ? -17.446 -0.210 13.558 1.00 88.06 82 ASP A O 1
ATOM 625 N N . PHE A 1 83 ? -17.033 0.435 11.455 1.00 89.19 83 PHE A N 1
ATOM 626 C CA . PHE A 1 83 ? -16.491 1.747 11.802 1.00 89.19 83 PHE A CA 1
ATOM 627 C C . PHE A 1 83 ? -16.685 2.763 10.670 1.00 89.19 83 PHE A C 1
ATOM 629 O O . PHE A 1 83 ? -16.863 2.412 9.507 1.00 89.19 83 PHE A O 1
ATOM 636 N N . ASN A 1 84 ? -16.595 4.053 11.001 1.00 88.12 84 ASN A N 1
ATOM 637 C CA . ASN 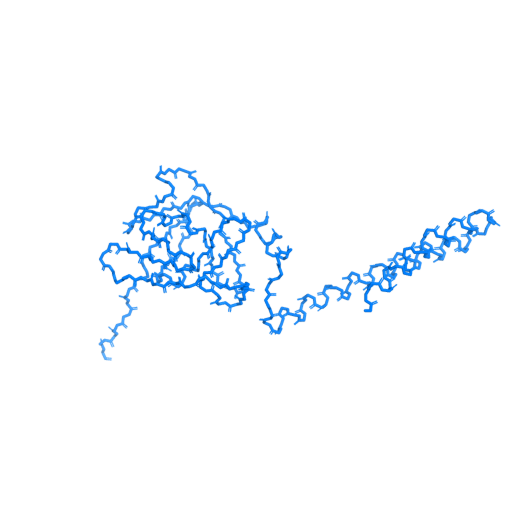A 1 84 ? -16.753 5.117 10.011 1.00 88.12 84 ASN A CA 1
ATOM 638 C C . ASN A 1 84 ? -15.458 5.326 9.220 1.00 88.12 84 ASN A C 1
ATOM 640 O O . ASN A 1 84 ? -14.480 5.876 9.741 1.00 88.12 84 ASN A O 1
ATOM 644 N N . VAL A 1 85 ? -15.479 4.939 7.946 1.00 89.62 85 VAL A N 1
ATOM 645 C CA . VAL A 1 85 ? -14.397 5.193 6.987 1.00 89.62 85 VAL A CA 1
ATOM 646 C C . VAL A 1 85 ? -14.298 6.690 6.670 1.00 89.62 85 VAL A C 1
ATOM 648 O O . VAL A 1 85 ? -15.308 7.372 6.506 1.00 89.62 85 VAL A O 1
ATOM 651 N N . TYR A 1 86 ? -13.072 7.214 6.588 1.00 87.50 86 TYR A N 1
ATOM 652 C CA . TYR A 1 86 ? -12.808 8.601 6.209 1.00 87.50 86 TYR A CA 1
ATOM 653 C C . TYR A 1 86 ? -12.274 8.719 4.769 1.00 87.50 86 TYR A C 1
ATOM 655 O O . TYR A 1 86 ? -11.427 7.918 4.370 1.00 87.50 86 TYR A O 1
ATOM 663 N N . PRO A 1 87 ? -12.638 9.772 4.011 1.00 84.50 87 PRO A N 1
ATOM 664 C CA . PRO A 1 87 ? -13.787 10.634 4.251 1.00 84.50 87 PRO A CA 1
ATOM 665 C C . PRO A 1 87 ? -15.078 9.849 4.002 1.00 84.50 87 PRO A C 1
ATOM 667 O O . PRO A 1 87 ? -15.081 8.892 3.235 1.00 84.50 87 PRO A O 1
ATOM 670 N N . GLU A 1 88 ? -16.174 10.282 4.616 1.00 73.56 88 GLU A N 1
ATOM 671 C CA . GLU A 1 88 ? -17.497 9.732 4.321 1.00 73.56 88 GLU A CA 1
ATOM 672 C C . GLU A 1 88 ? -17.871 10.109 2.872 1.00 73.56 88 GLU A C 1
ATOM 674 O O . GLU A 1 88 ? -18.219 11.256 2.586 1.00 73.56 88 GLU A O 1
ATOM 679 N N . GLY A 1 89 ? -17.706 9.174 1.930 1.00 67.88 89 GLY A N 1
ATOM 680 C CA . GLY A 1 89 ? -18.011 9.364 0.510 1.00 67.88 89 GLY A CA 1
ATOM 681 C C . GLY A 1 89 ? -17.190 8.471 -0.427 1.00 67.88 89 GLY A C 1
ATOM 682 O O . GLY A 1 89 ? -16.340 7.705 0.013 1.00 67.88 89 GLY A O 1
ATOM 683 N N . HIS A 1 90 ? -17.408 8.636 -1.736 1.00 75.75 90 HIS A N 1
ATOM 684 C CA . HIS A 1 90 ? -16.849 7.809 -2.819 1.00 75.75 90 HIS A CA 1
ATOM 685 C C . HIS A 1 90 ? -15.355 8.038 -3.109 1.00 75.75 90 HIS A C 1
ATOM 687 O O . HIS A 1 90 ? -14.943 8.148 -4.265 1.00 75.75 90 HIS A O 1
ATOM 693 N N . LYS A 1 91 ? -14.521 8.199 -2.077 1.00 86.75 91 LYS A N 1
ATOM 694 C CA . LYS A 1 91 ? -13.078 8.333 -2.280 1.00 86.75 91 LYS A CA 1
ATOM 695 C C . LYS A 1 91 ? -12.458 6.953 -2.462 1.00 86.75 91 LYS A C 1
ATOM 697 O O . LYS A 1 91 ? -12.565 6.090 -1.594 1.00 86.75 91 LYS A O 1
ATOM 702 N N . GLU A 1 92 ? -11.751 6.792 -3.570 1.00 90.44 92 GLU A N 1
ATOM 703 C CA . GLU A 1 92 ? -11.006 5.576 -3.859 1.00 90.44 92 GLU A CA 1
ATOM 704 C C . GLU A 1 92 ? -9.646 5.583 -3.149 1.00 90.44 92 GLU A C 1
ATOM 706 O O . GLU A 1 92 ? -8.973 6.612 -3.018 1.00 90.44 92 GLU A O 1
ATOM 711 N N . TYR A 1 93 ? -9.252 4.407 -2.672 1.00 90.88 93 TYR A N 1
ATOM 712 C CA . TYR A 1 93 ? -7.983 4.158 -2.014 1.00 90.88 93 TYR A CA 1
ATOM 713 C C . TYR A 1 93 ? -7.244 3.027 -2.712 1.00 90.88 93 TYR A C 1
ATOM 715 O O . TYR A 1 93 ? -7.805 1.968 -2.992 1.00 90.88 93 TYR A O 1
ATOM 723 N N . THR A 1 94 ? -5.953 3.236 -2.953 1.00 91.81 94 THR A N 1
ATOM 724 C CA . THR A 1 94 ? -5.082 2.208 -3.516 1.00 91.81 94 THR A CA 1
ATOM 725 C C . THR A 1 94 ? -4.914 1.051 -2.527 1.00 91.81 94 THR A C 1
ATOM 727 O O . THR A 1 94 ? -4.451 1.253 -1.399 1.00 91.81 94 THR A O 1
ATOM 730 N N . LEU A 1 95 ? -5.239 -0.167 -2.964 1.00 92.50 95 LEU A N 1
ATOM 731 C CA . LEU A 1 95 ? -4.994 -1.395 -2.211 1.00 92.50 95 LEU A CA 1
ATOM 732 C C . LEU A 1 95 ? -3.663 -2.002 -2.654 1.00 92.50 95 LEU A C 1
ATOM 734 O O . LEU A 1 95 ? -3.548 -2.569 -3.743 1.00 92.50 95 LEU A O 1
ATOM 738 N N . LEU A 1 96 ? -2.649 -1.905 -1.800 1.00 91.50 96 LEU A N 1
ATOM 739 C CA . LEU A 1 96 ? -1.322 -2.426 -2.100 1.00 91.50 96 LEU A CA 1
ATOM 740 C C . LEU A 1 96 ? -1.221 -3.884 -1.664 1.00 91.50 96 LEU A C 1
ATOM 742 O O . LEU A 1 96 ? -1.592 -4.243 -0.549 1.00 91.50 96 LEU A O 1
ATOM 746 N N . ARG A 1 97 ? -0.649 -4.722 -2.529 1.00 88.81 97 ARG A N 1
ATOM 747 C CA . ARG A 1 97 ? -0.295 -6.102 -2.191 1.00 88.81 97 ARG A CA 1
ATOM 748 C C . ARG A 1 97 ? 1.219 -6.233 -2.122 1.00 88.81 97 ARG A C 1
ATOM 750 O O . ARG A 1 97 ? 1.892 -6.176 -3.152 1.00 88.81 97 ARG A O 1
ATOM 757 N N . LEU A 1 98 ? 1.748 -6.443 -0.921 1.00 86.25 98 LEU A N 1
ATOM 758 C CA . LEU A 1 98 ? 3.179 -6.621 -0.682 1.00 86.25 98 LEU A CA 1
ATOM 759 C C . LEU A 1 98 ? 3.416 -8.008 -0.082 1.00 86.25 98 LEU A C 1
ATOM 761 O O . LEU A 1 98 ? 2.980 -8.290 1.025 1.00 86.25 98 LEU A O 1
ATOM 765 N N . GLU A 1 99 ? 4.098 -8.884 -0.828 1.00 78.06 99 GLU A N 1
ATOM 766 C CA . GLU A 1 99 ? 4.522 -10.218 -0.351 1.00 78.06 99 GLU A CA 1
ATOM 767 C C . GLU A 1 99 ? 3.396 -11.095 0.249 1.00 78.06 99 GLU A C 1
ATOM 769 O O . GLU A 1 99 ? 3.653 -11.950 1.093 1.00 78.06 99 GLU A O 1
ATOM 774 N N . GLY A 1 100 ? 2.154 -10.905 -0.211 1.00 81.19 100 GLY A N 1
ATOM 775 C CA . GLY A 1 100 ? 0.973 -11.652 0.244 1.00 81.19 100 GLY A CA 1
ATOM 776 C C . GLY A 1 100 ? 0.075 -10.880 1.211 1.00 81.19 100 GLY A C 1
ATOM 777 O O . GLY A 1 100 ? -1.118 -11.167 1.255 1.00 81.19 100 GLY A O 1
ATOM 778 N N . GLU A 1 101 ? 0.607 -9.853 1.868 1.00 88.25 101 GLU A N 1
ATOM 779 C CA . GLU A 1 101 ? -0.134 -8.975 2.775 1.00 88.25 101 GLU A CA 1
ATOM 780 C C . GLU A 1 101 ? -0.813 -7.830 2.014 1.00 88.25 101 GLU A C 1
ATOM 782 O O . GLU A 1 101 ? -0.335 -7.374 0.963 1.00 88.25 101 GLU A O 1
ATOM 787 N N . LEU A 1 102 ? -1.945 -7.374 2.550 1.00 92.12 102 LEU A N 1
ATOM 788 C CA . LEU A 1 102 ? -2.731 -6.274 2.005 1.00 92.12 102 LEU A CA 1
ATOM 789 C C . LEU A 1 102 ? -2.555 -5.024 2.858 1.00 92.12 102 LEU A C 1
ATOM 791 O O . LEU A 1 102 ? -2.767 -5.046 4.068 1.00 92.12 102 LEU A O 1
ATOM 795 N N . TYR A 1 103 ? -2.228 -3.928 2.189 1.00 94.44 103 TYR A N 1
ATOM 796 C CA . TYR A 1 103 ? -2.012 -2.631 2.801 1.00 94.44 103 TYR A CA 1
ATOM 797 C C . TYR A 1 103 ? -2.950 -1.600 2.206 1.00 94.44 103 TYR A C 1
ATOM 799 O O . TYR A 1 103 ? -3.175 -1.567 0.994 1.00 94.44 103 TYR A O 1
ATOM 807 N N . ILE A 1 104 ? -3.435 -0.711 3.061 1.00 94.94 104 ILE A N 1
ATOM 808 C CA . ILE A 1 104 ? -4.272 0.411 2.660 1.00 94.94 104 ILE A CA 1
ATOM 809 C C . ILE A 1 104 ? -3.788 1.693 3.322 1.00 94.94 104 I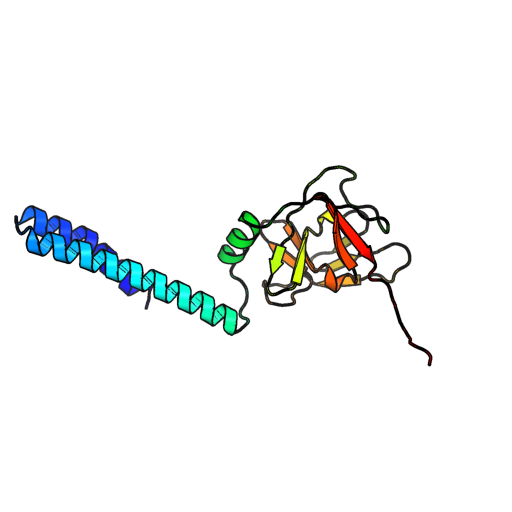LE A C 1
ATOM 811 O O . ILE A 1 104 ? -3.057 1.662 4.315 1.00 94.94 104 ILE A O 1
ATOM 815 N N . SER A 1 105 ? -4.153 2.840 2.754 1.00 94.75 105 SER A N 1
ATOM 816 C CA . SER A 1 105 ? -3.814 4.125 3.354 1.00 94.75 105 SER A CA 1
ATOM 817 C C . SER A 1 105 ? -4.404 4.238 4.761 1.00 94.75 105 SER A C 1
ATOM 819 O O . SER A 1 105 ? -5.604 4.059 4.953 1.00 94.75 105 SER A O 1
ATOM 821 N N . ALA A 1 106 ? -3.581 4.630 5.733 1.00 94.31 106 ALA A N 1
ATOM 822 C CA . ALA A 1 106 ? -4.022 4.892 7.101 1.00 94.31 106 ALA A CA 1
ATOM 823 C C . ALA A 1 106 ? -5.065 6.027 7.175 1.00 94.31 106 ALA A C 1
ATOM 825 O O . ALA A 1 106 ? -5.810 6.126 8.146 1.00 94.31 106 ALA A O 1
ATOM 826 N N . GLN A 1 107 ? -5.163 6.859 6.129 1.00 93.25 107 GLN A N 1
ATOM 827 C CA . GLN A 1 107 ? -6.175 7.910 6.018 1.00 93.25 107 GLN A CA 1
ATOM 828 C C . GLN A 1 107 ? -7.611 7.364 6.047 1.00 93.25 107 GLN A C 1
ATOM 830 O O . GLN A 1 107 ? -8.499 8.057 6.533 1.00 93.25 107 GLN A O 1
ATOM 835 N N . VAL A 1 108 ? -7.831 6.123 5.599 1.00 93.19 108 VAL A N 1
ATOM 836 C CA . VAL A 1 108 ? -9.125 5.420 5.698 1.00 93.19 108 VAL A CA 1
ATOM 837 C C . VAL A 1 108 ? -9.636 5.400 7.140 1.00 93.19 108 VAL A C 1
ATOM 839 O O . VAL A 1 108 ? -10.832 5.528 7.384 1.00 93.19 108 VAL A O 1
ATOM 842 N N . PHE A 1 109 ? -8.721 5.305 8.103 1.00 94.62 109 PHE A N 1
ATOM 843 C CA . PHE A 1 109 ? -9.022 5.170 9.523 1.00 94.62 109 PHE A CA 1
ATOM 844 C C . PHE A 1 109 ? -8.975 6.498 10.277 1.00 94.62 109 PHE A C 1
ATOM 846 O O . PHE A 1 109 ? -9.023 6.492 11.499 1.00 94.62 109 PHE A O 1
ATOM 853 N N . GLN A 1 110 ? -8.884 7.646 9.598 1.00 93.06 110 GLN A N 1
ATOM 854 C CA . GLN A 1 110 ? -8.638 8.941 10.245 1.00 93.06 110 GLN A CA 1
ATOM 855 C C . GLN A 1 110 ? -9.640 9.289 11.365 1.00 93.06 110 GLN A C 1
ATOM 857 O O . GLN A 1 110 ? -9.262 9.956 12.323 1.00 93.06 110 GLN A O 1
ATOM 862 N N . ASN A 1 111 ? -10.886 8.813 11.283 1.00 92.38 111 ASN A N 1
ATOM 863 C CA . ASN A 1 111 ? -11.906 9.024 12.320 1.00 92.38 111 ASN A CA 1
ATOM 864 C C . ASN A 1 111 ? -11.695 8.175 13.584 1.00 92.38 111 ASN A C 1
ATOM 866 O O . ASN A 1 111 ? -12.169 8.538 14.657 1.00 92.38 111 ASN A O 1
ATOM 870 N N . VAL A 1 112 ? -11.004 7.044 13.456 1.00 92.94 112 VAL A N 1
ATOM 871 C CA . VAL A 1 112 ? -10.750 6.067 14.525 1.00 92.94 112 VAL A CA 1
ATOM 872 C C . VAL A 1 112 ? -9.258 5.934 14.829 1.00 92.94 112 VAL A C 1
ATOM 874 O O . VAL A 1 112 ? -8.848 5.023 15.534 1.00 92.94 112 VAL A O 1
ATOM 877 N N . MET A 1 113 ? -8.422 6.830 14.308 1.00 95.12 113 MET A N 1
ATOM 878 C CA . MET A 1 113 ? -6.969 6.759 14.414 1.00 95.12 113 MET A CA 1
ATOM 879 C C . MET A 1 113 ? -6.414 8.068 14.964 1.00 95.12 113 MET A C 1
ATOM 881 O O . MET A 1 113 ? -6.670 9.146 14.430 1.00 95.12 113 MET A O 1
ATOM 885 N N . THR A 1 114 ? -5.572 7.967 15.986 1.00 94.50 114 THR A N 1
ATOM 886 C CA . THR A 1 114 ? -4.745 9.074 16.468 1.00 94.50 114 THR A CA 1
ATOM 887 C C . THR A 1 114 ? -3.284 8.807 16.151 1.00 94.50 114 THR A C 1
ATOM 889 O O . THR A 1 114 ? -2.815 7.674 16.222 1.00 94.50 114 THR A O 1
ATOM 892 N N . ARG A 1 115 ? -2.546 9.860 15.801 1.00 93.38 115 ARG A N 1
ATOM 893 C CA . ARG A 1 115 ? -1.113 9.782 15.513 1.00 93.38 115 ARG A CA 1
ATOM 894 C C . ARG A 1 115 ? -0.350 10.683 16.471 1.00 93.38 115 ARG A C 1
ATOM 896 O O . ARG A 1 115 ? -0.631 11.879 16.535 1.00 93.38 115 ARG A O 1
ATOM 903 N N . VAL A 1 116 ? 0.660 10.125 17.130 1.00 92.50 116 VAL A N 1
ATOM 904 C CA . VAL A 1 116 ? 1.629 10.863 17.945 1.00 92.50 116 VAL A CA 1
ATOM 905 C C . VAL A 1 116 ? 3.025 10.505 17.445 1.00 92.50 116 VAL A C 1
ATOM 907 O O . VAL A 1 116 ? 3.497 9.389 17.621 1.00 92.50 116 VAL A O 1
ATOM 910 N N . GLU A 1 117 ? 3.681 11.447 16.767 1.00 88.50 117 GLU A N 1
ATOM 911 C CA . GLU A 1 117 ? 5.012 11.258 16.167 1.00 88.50 117 GLU A CA 1
ATOM 912 C C . GLU A 1 117 ? 5.091 10.052 15.200 1.00 88.50 117 GLU A C 1
ATOM 914 O O . GLU A 1 117 ? 4.625 10.134 14.052 1.00 88.50 117 GLU A O 1
ATOM 919 N N . SER A 1 118 ? 5.717 8.957 15.646 1.00 87.38 118 SER A N 1
ATOM 920 C CA . SER A 1 118 ? 5.871 7.684 14.930 1.00 87.38 118 SER A CA 1
ATOM 921 C C . SER A 1 118 ? 4.890 6.599 15.373 1.00 87.38 118 SER A C 1
ATOM 923 O O . SER A 1 118 ? 4.939 5.499 14.829 1.00 87.38 118 SER A O 1
ATOM 925 N N . GLU A 1 119 ? 4.041 6.885 16.352 1.00 92.88 119 GLU A N 1
ATOM 926 C CA . GLU A 1 119 ? 3.055 5.963 16.900 1.00 92.88 119 GLU A CA 1
ATOM 927 C C . GLU A 1 119 ? 1.665 6.272 16.335 1.00 92.88 119 GLU A C 1
ATOM 929 O O . GLU A 1 119 ? 1.246 7.432 16.243 1.00 92.88 119 GLU A O 1
ATOM 934 N N . TYR A 1 120 ? 0.964 5.218 15.935 1.00 96.06 120 TYR A N 1
ATOM 935 C CA . TYR A 1 120 ? -0.395 5.261 15.422 1.00 96.06 120 TYR A CA 1
ATOM 936 C C . TYR A 1 120 ? -1.272 4.385 16.312 1.00 96.06 120 TYR A C 1
ATOM 938 O O . TYR A 1 120 ? -1.039 3.185 16.428 1.00 96.06 120 TYR A O 1
ATOM 946 N N . THR A 1 121 ? -2.284 4.983 16.926 1.00 96.25 121 THR A N 1
ATOM 947 C CA . THR A 1 121 ? -3.242 4.290 17.788 1.00 96.25 121 THR A CA 1
ATOM 948 C C . THR A 1 121 ? -4.584 4.218 17.078 1.00 96.25 121 THR A C 1
ATOM 950 O O . THR A 1 121 ? -5.182 5.250 16.772 1.00 96.25 121 THR A O 1
ATOM 953 N N . PHE A 1 122 ? -5.066 3.006 16.829 1.00 96.00 122 PHE A N 1
ATOM 954 C CA . PHE A 1 122 ? -6.352 2.728 16.204 1.00 96.00 122 PHE A CA 1
ATOM 955 C C . PHE A 1 122 ? -7.360 2.339 17.288 1.00 96.00 122 PHE A C 1
ATOM 957 O O . PHE A 1 122 ? -7.244 1.292 17.920 1.00 96.00 122 PHE A O 1
ATOM 964 N N . ASN A 1 123 ? -8.340 3.207 17.512 1.00 95.00 123 ASN A N 1
ATOM 965 C CA . ASN A 1 123 ? -9.382 3.093 18.524 1.00 95.00 123 ASN A CA 1
ATOM 966 C C . ASN A 1 123 ? -10.714 2.736 17.857 1.00 95.00 123 ASN A C 1
ATOM 968 O O . ASN A 1 123 ? -11.553 3.602 17.598 1.00 95.00 123 ASN A O 1
ATOM 972 N N . PHE A 1 124 ? -10.897 1.453 17.556 1.00 93.62 124 PHE A N 1
ATOM 973 C CA . PHE A 1 124 ? -12.133 0.955 16.963 1.00 93.62 124 PHE A CA 1
ATOM 974 C C . PHE A 1 124 ? -13.268 0.840 17.999 1.00 93.62 124 PHE A C 1
ATOM 976 O O . PHE A 1 124 ? -13.010 0.506 19.159 1.00 93.62 124 PHE A O 1
ATOM 983 N N . PRO A 1 125 ? -14.537 1.069 17.612 1.00 89.06 125 PRO A N 1
ATOM 984 C CA . PRO A 1 125 ? -15.671 0.885 18.514 1.00 89.06 125 PRO A CA 1
ATOM 985 C C . PRO A 1 125 ? -15.752 -0.556 19.038 1.00 89.06 125 PRO A C 1
ATOM 987 O O . PRO A 1 125 ? -15.787 -1.506 18.262 1.00 89.06 125 PRO A O 1
ATOM 990 N N . GLY A 1 126 ? -15.802 -0.725 20.362 1.00 86.19 126 GLY A N 1
ATOM 991 C CA . GLY A 1 126 ? -15.987 -2.040 20.989 1.00 86.19 126 GLY A CA 1
ATOM 992 C C . GLY A 1 126 ? -14.761 -2.963 20.977 1.00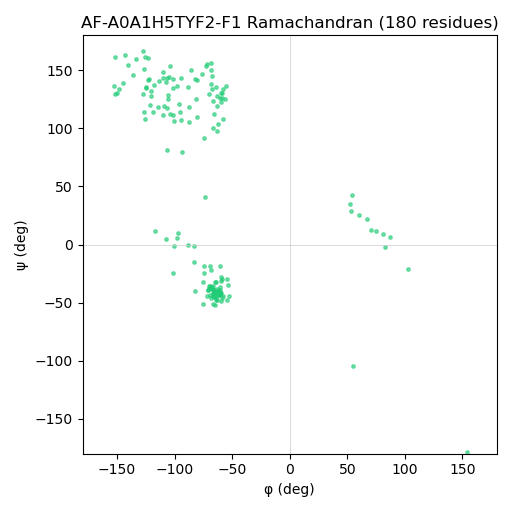 86.19 126 GLY A C 1
ATOM 993 O O . GLY A 1 126 ? -14.910 -4.139 21.304 1.00 86.19 126 GLY A O 1
ATOM 994 N N . ARG A 1 127 ? -13.566 -2.460 20.637 1.00 89.12 127 ARG A N 1
ATOM 995 C CA . ARG A 1 127 ? -12.303 -3.217 20.664 1.00 89.12 127 ARG A CA 1
ATOM 996 C C . ARG A 1 127 ? -11.234 -2.513 21.495 1.00 89.12 127 ARG A C 1
ATOM 998 O O . ARG A 1 127 ? -11.328 -1.317 21.772 1.00 89.12 127 ARG A O 1
ATOM 1005 N N . GLU A 1 128 ? -10.215 -3.270 21.892 1.00 90.56 128 GLU A N 1
ATOM 1006 C CA . GLU A 1 128 ? -9.019 -2.689 22.498 1.00 90.56 128 GLU A CA 1
ATOM 1007 C C . GLU A 1 128 ? -8.244 -1.847 21.468 1.00 90.56 128 GLU A C 1
ATOM 1009 O O . GLU A 1 128 ? -8.214 -2.202 20.285 1.00 90.56 128 GLU A O 1
ATOM 1014 N N . PRO A 1 129 ? -7.619 -0.733 21.892 1.00 93.56 129 PRO A N 1
ATOM 1015 C CA . PRO A 1 129 ? -6.774 0.066 21.018 1.00 93.56 129 PRO A CA 1
ATOM 1016 C C . PRO A 1 129 ? -5.615 -0.744 20.437 1.00 93.56 129 PRO A C 1
ATOM 1018 O O . PRO A 1 129 ? -4.852 -1.366 21.176 1.00 93.56 129 PRO A O 1
ATOM 1021 N N . VAL A 1 130 ? -5.429 -0.668 19.121 1.00 95.12 130 VAL A N 1
ATOM 1022 C CA . VAL A 1 130 ? -4.267 -1.258 18.447 1.00 95.12 130 VAL A CA 1
ATOM 1023 C C . VAL A 1 130 ? -3.211 -0.176 18.269 1.00 95.12 130 VAL A C 1
ATOM 1025 O O . VAL A 1 130 ? -3.467 0.849 17.636 1.00 95.12 130 VAL A O 1
ATOM 1028 N N . ILE A 1 131 ? -2.023 -0.381 18.834 1.00 94.94 131 ILE A N 1
ATOM 1029 C CA . ILE A 1 131 ? -0.911 0.572 18.758 1.00 94.94 131 ILE A CA 1
ATOM 1030 C C . ILE A 1 131 ? 0.139 0.023 17.800 1.00 94.94 131 ILE A C 1
ATOM 1032 O O . ILE A 1 131 ? 0.735 -1.017 18.065 1.00 94.94 131 ILE A O 1
ATOM 1036 N N . LEU A 1 132 ? 0.385 0.743 16.707 1.00 94.69 132 LEU A N 1
ATOM 1037 C CA . LEU A 1 132 ? 1.369 0.383 15.692 1.00 94.69 132 LEU A CA 1
ATOM 1038 C C . LEU A 1 132 ? 2.464 1.446 15.601 1.00 94.69 132 LEU A C 1
ATOM 1040 O O . LEU A 1 132 ? 2.202 2.652 15.575 1.00 94.69 132 LEU A O 1
ATOM 1044 N N . PHE A 1 133 ? 3.708 0.989 15.485 1.00 91.12 133 PHE A N 1
ATOM 1045 C CA . PHE A 1 133 ? 4.862 1.861 15.288 1.00 91.12 133 PHE A CA 1
ATOM 1046 C C . PHE A 1 133 ? 5.244 1.924 13.817 1.00 91.12 133 PHE A C 1
ATOM 1048 O O . PHE A 1 133 ? 5.342 0.908 13.128 1.00 91.12 133 PHE A O 1
ATOM 1055 N N . ARG A 1 134 ? 5.532 3.133 13.335 1.00 90.62 134 ARG A N 1
ATOM 1056 C CA . ARG A 1 134 ? 6.006 3.339 11.969 1.00 90.62 134 ARG A CA 1
ATOM 1057 C C . ARG A 1 134 ? 7.353 2.656 11.754 1.00 90.62 134 ARG A C 1
ATOM 1059 O O . ARG A 1 134 ? 8.367 3.060 12.329 1.00 90.62 134 ARG A O 1
ATOM 1066 N N . ALA A 1 135 ? 7.382 1.708 10.826 1.00 87.62 135 ALA A N 1
ATOM 1067 C CA . ALA A 1 135 ? 8.608 1.097 10.352 1.00 87.62 135 ALA A CA 1
ATOM 1068 C C . ALA A 1 135 ? 9.504 2.133 9.650 1.00 87.62 135 ALA A C 1
ATOM 1070 O O . ALA A 1 135 ? 9.055 2.924 8.820 1.00 87.62 135 ALA A O 1
ATOM 1071 N N . GLN A 1 136 ? 10.803 2.108 9.964 1.00 79.94 136 GLN A N 1
ATOM 1072 C CA . GLN A 1 136 ? 11.798 2.986 9.328 1.00 79.94 136 GLN A CA 1
ATOM 1073 C C . GLN A 1 136 ? 12.146 2.557 7.895 1.00 79.94 136 GLN A C 1
ATOM 1075 O O . GLN A 1 136 ? 12.705 3.334 7.127 1.00 79.94 136 GLN A O 1
ATOM 1080 N N . SER A 1 137 ? 11.841 1.309 7.541 1.00 77.62 137 SER A N 1
ATOM 1081 C CA . SER A 1 137 ? 12.050 0.746 6.211 1.00 77.62 137 SER A CA 1
ATOM 1082 C C . SER A 1 137 ? 10.873 -0.151 5.844 1.00 77.62 137 SER A C 1
ATOM 1084 O O . SER A 1 137 ? 10.191 -0.673 6.724 1.00 77.62 137 SER A O 1
ATOM 1086 N N . ILE A 1 138 ? 10.620 -0.315 4.546 1.00 82.12 138 ILE A N 1
ATOM 1087 C CA . ILE A 1 138 ? 9.527 -1.151 4.046 1.00 82.12 138 ILE A CA 1
ATOM 1088 C C . ILE A 1 138 ? 10.063 -2.572 3.917 1.00 82.12 138 ILE A C 1
ATOM 1090 O O . ILE A 1 138 ? 10.836 -2.860 3.009 1.00 82.12 138 ILE A O 1
ATOM 1094 N N . TYR A 1 139 ? 9.678 -3.458 4.824 1.00 77.62 139 TYR A N 1
ATOM 1095 C CA . TYR A 1 139 ? 10.060 -4.868 4.796 1.00 77.62 139 TYR A CA 1
ATOM 1096 C C . TYR A 1 139 ? 8.817 -5.755 4.895 1.00 77.62 139 TYR A C 1
ATOM 1098 O O . TYR A 1 139 ? 7.717 -5.289 5.195 1.00 77.62 139 TYR A O 1
ATOM 1106 N N . LYS A 1 140 ? 8.986 -7.047 4.609 1.00 74.19 140 LYS A N 1
ATOM 1107 C CA . LYS A 1 140 ? 7.897 -8.023 4.681 1.00 74.19 140 LYS A CA 1
ATOM 1108 C C . LYS A 1 140 ? 7.338 -8.111 6.106 1.00 74.19 140 LYS A C 1
ATOM 1110 O O . LYS A 1 140 ? 8.091 -8.399 7.029 1.00 74.19 140 LYS A O 1
ATOM 1115 N N . GLY A 1 141 ? 6.027 -7.933 6.258 1.00 76.62 141 GLY A N 1
ATOM 1116 C CA . GLY A 1 141 ? 5.359 -7.988 7.561 1.00 76.62 141 GLY A CA 1
ATOM 1117 C C . GLY A 1 141 ? 5.478 -6.701 8.378 1.00 76.62 141 GLY A C 1
ATOM 1118 O O . GLY A 1 141 ? 5.097 -6.697 9.541 1.00 76.62 141 GLY A O 1
ATOM 1119 N N . ALA A 1 142 ? 5.989 -5.607 7.801 1.00 86.88 142 ALA A N 1
ATOM 1120 C CA . ALA A 1 142 ? 5.876 -4.300 8.438 1.00 86.88 142 ALA A CA 1
ATOM 1121 C C . ALA A 1 142 ? 4.390 -3.971 8.622 1.00 86.88 142 ALA A C 1
ATOM 1123 O O . ALA A 1 142 ? 3.654 -3.960 7.645 1.00 86.88 142 ALA A O 1
ATOM 1124 N N . GLU A 1 143 ? 3.943 -3.708 9.843 1.00 91.62 143 GLU A N 1
ATOM 1125 C CA . GLU A 1 143 ? 2.523 -3.458 10.127 1.00 91.62 143 GLU A CA 1
ATOM 1126 C C . GLU A 1 143 ? 2.087 -2.062 9.671 1.00 91.62 143 GLU A C 1
ATOM 1128 O O . GLU A 1 143 ? 0.957 -1.872 9.231 1.00 91.62 143 GLU A O 1
ATOM 1133 N N . LEU A 1 144 ? 3.001 -1.088 9.723 1.00 93.50 144 LEU A N 1
ATOM 1134 C CA . LEU A 1 144 ? 2.764 0.288 9.304 1.00 93.50 144 LEU A CA 1
ATOM 1135 C C . LEU A 1 144 ? 4.040 0.919 8.739 1.00 93.50 144 LEU A C 1
ATOM 1137 O O . LEU A 1 144 ? 5.108 0.834 9.346 1.00 93.50 144 LEU A O 1
ATOM 1141 N N . PHE A 1 145 ? 3.941 1.596 7.595 1.00 93.00 145 PHE A N 1
ATOM 1142 C CA . PHE A 1 145 ? 5.056 2.321 6.977 1.00 93.00 145 PHE A CA 1
ATOM 1143 C C . PHE A 1 145 ? 4.594 3.621 6.311 1.00 93.00 145 PHE A C 1
ATOM 1145 O O . PHE A 1 145 ? 3.413 3.817 6.041 1.00 93.00 145 PHE A O 1
ATOM 1152 N N . GLU A 1 146 ? 5.536 4.521 6.023 1.00 90.88 146 GLU A N 1
ATOM 1153 C CA . GLU A 1 146 ? 5.262 5.764 5.294 1.00 90.88 146 GLU A CA 1
ATOM 1154 C C . GLU A 1 146 ? 5.948 5.775 3.931 1.00 90.88 146 GLU A C 1
ATOM 1156 O O . GLU A 1 146 ? 7.094 5.348 3.780 1.00 90.88 146 GLU A O 1
ATOM 1161 N N . TYR A 1 147 ? 5.246 6.306 2.935 1.00 89.12 147 TYR A N 1
ATOM 1162 C CA . TYR A 1 147 ? 5.775 6.520 1.598 1.00 89.12 147 TYR A CA 1
ATOM 1163 C C . TYR A 1 147 ? 5.065 7.692 0.915 1.00 89.12 147 TYR A C 1
ATOM 1165 O O . TYR A 1 147 ? 3.845 7.820 0.984 1.00 89.12 147 TYR A O 1
ATOM 1173 N N . GLY A 1 148 ? 5.827 8.563 0.244 1.00 84.06 148 GLY A N 1
ATOM 1174 C CA . GLY A 1 148 ? 5.259 9.667 -0.541 1.00 84.06 148 GLY A CA 1
ATOM 1175 C C . GLY A 1 148 ? 4.420 10.666 0.269 1.00 84.06 148 GLY A C 1
ATOM 1176 O O . GLY A 1 148 ? 3.532 11.298 -0.289 1.00 84.06 148 GLY A O 1
ATOM 1177 N N . GLY A 1 149 ? 4.667 10.788 1.578 1.00 84.12 149 GLY A N 1
ATOM 1178 C CA . GLY A 1 149 ? 3.887 11.641 2.484 1.00 84.12 149 GLY A CA 1
ATOM 1179 C C . GLY A 1 149 ? 2.593 11.009 3.014 1.00 84.12 149 GLY A C 1
ATOM 1180 O O . GLY A 1 149 ? 1.925 11.626 3.838 1.00 84.12 149 GLY A O 1
ATOM 1181 N N . GLY A 1 150 ? 2.254 9.787 2.588 1.00 89.00 150 GLY A N 1
ATOM 1182 C CA . GLY A 1 150 ? 1.153 8.992 3.133 1.00 89.00 150 GLY A CA 1
ATOM 1183 C C . GLY A 1 150 ? 1.647 7.864 4.041 1.00 89.00 150 GLY A C 1
ATOM 1184 O O . GLY A 1 150 ? 2.764 7.372 3.879 1.00 89.00 150 GLY A O 1
ATOM 1185 N N . ALA A 1 151 ? 0.803 7.444 4.984 1.00 92.81 151 ALA A N 1
ATOM 1186 C CA . ALA A 1 151 ? 1.014 6.241 5.785 1.00 92.81 151 ALA A CA 1
ATOM 1187 C C . ALA A 1 151 ? 0.152 5.093 5.251 1.00 92.81 151 ALA A C 1
ATOM 1189 O O . ALA A 1 151 ? -0.989 5.312 4.837 1.00 92.81 151 ALA A O 1
ATOM 1190 N N . PHE A 1 152 ? 0.701 3.884 5.275 1.00 94.19 152 PHE A N 1
ATOM 1191 C CA . PHE A 1 152 ? 0.052 2.647 4.863 1.00 94.19 152 PHE A CA 1
ATOM 1192 C C . PHE A 1 152 ? 0.113 1.651 6.010 1.00 94.19 152 PHE A C 1
ATOM 1194 O O . PHE A 1 152 ? 1.158 1.498 6.642 1.00 94.19 152 PHE A O 1
ATOM 1201 N N . VAL A 1 153 ? -1.007 0.987 6.266 1.00 95.44 153 VAL A N 1
ATOM 1202 C CA . VAL A 1 153 ? -1.174 0.033 7.361 1.00 95.44 153 VAL A CA 1
ATOM 1203 C C . VAL A 1 153 ? -1.621 -1.311 6.807 1.00 95.44 153 VAL A C 1
ATOM 1205 O O . VAL A 1 153 ? -2.389 -1.364 5.841 1.00 95.44 153 VAL A O 1
ATOM 1208 N N . SER A 1 154 ? -1.098 -2.387 7.388 1.00 94.94 154 SER A N 1
ATOM 1209 C CA . SER A 1 154 ? -1.529 -3.741 7.071 1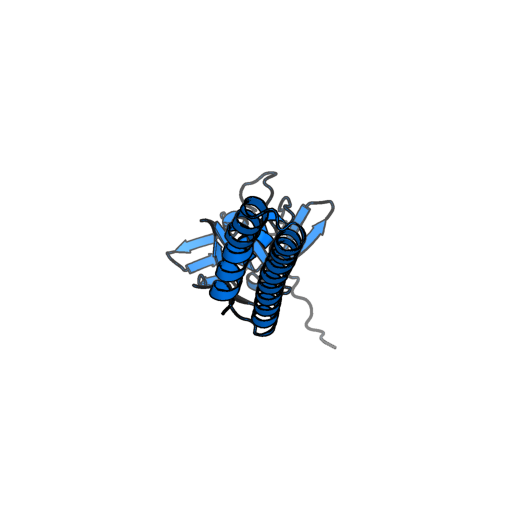.00 94.94 154 SER A CA 1
ATOM 1210 C C . SER A 1 154 ? -2.932 -3.964 7.615 1.00 94.94 154 SER A C 1
ATOM 1212 O O . SER A 1 154 ? -3.191 -3.721 8.793 1.00 94.94 154 SER A O 1
ATOM 1214 N N . ILE A 1 155 ? -3.832 -4.463 6.773 1.00 94.25 155 ILE A N 1
ATOM 1215 C CA . ILE A 1 155 ? -5.208 -4.774 7.178 1.00 94.25 155 ILE A CA 1
ATOM 1216 C C . ILE A 1 155 ? -5.202 -5.880 8.252 1.00 94.25 155 ILE A C 1
ATOM 1218 O O . ILE A 1 155 ? -5.929 -5.791 9.238 1.00 94.25 155 ILE A O 1
ATOM 1222 N N . SER A 1 156 ? -4.308 -6.866 8.113 1.00 92.12 156 SER A N 1
ATOM 1223 C CA . SER A 1 156 ? -4.136 -7.967 9.071 1.00 92.12 156 SER A CA 1
ATOM 1224 C C . SER A 1 156 ? -3.637 -7.502 10.445 1.00 92.12 156 SER A C 1
ATOM 1226 O O . SER A 1 156 ? -4.041 -8.066 11.456 1.00 92.12 156 SER A O 1
ATOM 1228 N N . ALA A 1 157 ? -2.825 -6.440 10.508 1.00 92.19 157 ALA A N 1
ATOM 1229 C CA . ALA A 1 157 ? -2.325 -5.890 11.774 1.00 92.19 157 ALA A CA 1
ATOM 1230 C C . ALA A 1 157 ? -3.424 -5.214 12.612 1.00 92.19 157 ALA A C 1
ATOM 1232 O O . ALA A 1 157 ? -3.253 -5.011 13.809 1.00 92.19 157 ALA A O 1
ATOM 1233 N N . LEU A 1 158 ? -4.549 -4.865 11.983 1.00 93.19 158 LEU A N 1
ATOM 1234 C CA . LEU A 1 158 ? -5.719 -4.280 12.638 1.00 93.19 158 LEU A CA 1
ATOM 1235 C C . LEU A 1 158 ? -6.802 -5.325 12.949 1.00 93.19 158 LEU A C 1
ATOM 1237 O O . LEU A 1 158 ? -7.888 -4.952 13.391 1.00 93.19 158 LEU A O 1
ATOM 1241 N N . ASP A 1 159 ? -6.518 -6.612 12.710 1.00 91.75 159 ASP A N 1
ATOM 1242 C CA . ASP A 1 159 ? -7.480 -7.712 12.841 1.00 91.75 159 ASP A CA 1
ATOM 1243 C C . ASP A 1 159 ? -8.764 -7.462 12.023 1.00 91.75 159 ASP A C 1
ATOM 1245 O O . ASP A 1 159 ? -9.899 -7.651 12.475 1.00 91.75 159 ASP A O 1
ATOM 1249 N N . LEU A 1 160 ? -8.564 -6.966 10.798 1.00 92.06 160 LEU A N 1
ATOM 1250 C CA . LEU A 1 160 ? -9.614 -6.710 9.823 1.00 92.06 160 LEU A CA 1
ATOM 1251 C C . LEU A 1 160 ? -9.577 -7.762 8.712 1.00 92.06 160 LEU A C 1
ATOM 1253 O O . LEU A 1 160 ? -8.519 -8.175 8.233 1.00 92.06 160 LEU A O 1
ATOM 1257 N N . GLU A 1 161 ? -10.756 -8.147 8.251 1.00 91.75 161 GLU A N 1
ATOM 1258 C CA . GLU A 1 161 ? -10.957 -8.897 7.026 1.00 91.75 161 GLU A CA 1
ATOM 1259 C C . GLU A 1 161 ? -11.262 -7.954 5.866 1.00 91.75 161 GLU A C 1
ATOM 1261 O O . GLU A 1 161 ? -11.962 -6.949 5.996 1.00 91.75 161 GLU A O 1
ATOM 1266 N N . CYS A 1 162 ? -10.733 -8.313 4.701 1.00 90.56 162 CYS A N 1
ATOM 1267 C CA . CYS A 1 162 ? -10.904 -7.573 3.466 1.00 90.56 162 CYS A CA 1
ATOM 1268 C C . CYS A 1 162 ? -11.700 -8.420 2.474 1.00 90.56 162 CYS A C 1
ATOM 1270 O O . CYS A 1 162 ? -11.251 -9.496 2.068 1.00 90.56 162 CYS A O 1
ATOM 1272 N N . GLN A 1 163 ? -12.872 -7.929 2.075 1.00 90.75 163 GLN A N 1
ATOM 1273 C CA . GLN A 1 163 ? -13.731 -8.569 1.082 1.00 90.75 163 GLN A CA 1
ATOM 1274 C C . GLN A 1 163 ? -13.957 -7.625 -0.101 1.00 90.75 163 GLN A C 1
ATOM 1276 O O . GLN A 1 163 ? -14.272 -6.451 0.065 1.00 90.75 163 GLN A O 1
ATOM 1281 N N . LEU A 1 164 ? -13.785 -8.144 -1.316 1.00 89.06 164 LEU A N 1
ATOM 1282 C CA . LEU A 1 164 ? -14.029 -7.400 -2.550 1.00 89.06 164 LEU A CA 1
ATOM 1283 C C . LEU A 1 164 ? -15.442 -7.711 -3.050 1.00 89.06 164 LEU A C 1
ATOM 1285 O O . LEU A 1 164 ? -15.717 -8.838 -3.463 1.00 89.06 164 LEU A O 1
ATOM 1289 N N . CYS A 1 165 ? -16.317 -6.708 -3.051 1.00 85.00 165 CYS A N 1
ATOM 1290 C CA . CYS A 1 165 ? -17.700 -6.832 -3.507 1.00 85.00 165 CYS A CA 1
ATOM 1291 C C . CYS A 1 165 ? -18.002 -5.763 -4.559 1.00 85.00 165 CYS A C 1
ATOM 1293 O O . CYS A 1 165 ? -18.002 -4.577 -4.258 1.00 85.00 165 CYS A O 1
ATOM 1295 N N . GLU A 1 166 ? -18.265 -6.180 -5.802 1.00 81.31 166 GLU A N 1
ATOM 1296 C CA . GLU A 1 166 ? -18.749 -5.296 -6.883 1.00 81.31 166 GLU A CA 1
ATOM 1297 C C . GLU A 1 166 ? -17.900 -4.026 -7.123 1.00 81.31 166 GLU A C 1
ATOM 1299 O O . GLU A 1 166 ? -18.428 -2.975 -7.465 1.00 81.31 166 GLU A O 1
ATOM 1304 N N . GLY A 1 167 ? -16.575 -4.108 -6.948 1.00 82.19 167 GLY A N 1
ATOM 1305 C CA . GLY A 1 167 ? -15.673 -2.955 -7.111 1.00 82.19 167 GLY A CA 1
ATOM 1306 C C . GLY A 1 167 ? -15.501 -2.094 -5.856 1.00 82.19 167 GLY A C 1
ATOM 1307 O O . GLY A 1 167 ? -14.818 -1.076 -5.909 1.00 82.19 167 GLY A O 1
ATOM 1308 N N . ARG A 1 168 ? -16.062 -2.524 -4.725 1.00 88.12 168 ARG A N 1
ATOM 1309 C CA . ARG A 1 168 ? -15.871 -1.921 -3.405 1.00 88.12 168 ARG A CA 1
ATOM 1310 C C . ARG A 1 168 ? -15.044 -2.829 -2.505 1.00 88.12 168 ARG A C 1
ATOM 1312 O O . ARG A 1 168 ? -15.090 -4.058 -2.617 1.00 88.12 168 ARG A O 1
ATOM 1319 N N . LEU A 1 169 ? -14.286 -2.201 -1.618 1.00 91.81 169 LEU A N 1
ATOM 1320 C CA . LEU A 1 169 ? -13.487 -2.842 -0.591 1.00 91.81 169 LEU A CA 1
ATOM 1321 C C . LEU A 1 169 ? -14.238 -2.769 0.737 1.00 91.81 169 LEU A C 1
ATOM 1323 O O . LEU A 1 169 ? -14.306 -1.710 1.357 1.00 91.81 169 LEU A O 1
ATOM 1327 N N . LEU A 1 170 ? -14.785 -3.898 1.171 1.00 92.50 170 LEU A N 1
ATOM 1328 C CA . LEU A 1 170 ? -15.412 -4.023 2.478 1.00 92.50 170 LEU A CA 1
ATOM 1329 C C . LEU A 1 170 ? -14.352 -4.398 3.510 1.00 92.50 170 LEU A C 1
ATOM 1331 O O . LEU A 1 170 ? -13.723 -5.455 3.407 1.00 92.50 170 LEU A O 1
ATOM 1335 N N . LEU A 1 171 ? -14.160 -3.518 4.490 1.00 92.12 171 LEU A N 1
ATOM 1336 C CA . LEU A 1 171 ? -13.321 -3.760 5.656 1.00 92.12 171 LEU A CA 1
ATOM 1337 C C . LEU A 1 171 ? -14.216 -4.048 6.852 1.00 92.12 171 LEU A C 1
ATOM 1339 O O . LEU A 1 171 ? -14.905 -3.154 7.338 1.00 92.12 171 LEU A O 1
ATOM 1343 N N . ASN A 1 172 ? -14.182 -5.280 7.339 1.00 91.88 172 ASN A N 1
ATOM 1344 C CA . ASN A 1 172 ? -14.934 -5.682 8.522 1.00 91.88 172 ASN A CA 1
ATOM 1345 C C . ASN A 1 172 ? -13.979 -6.256 9.558 1.00 91.88 172 ASN A C 1
ATOM 1347 O O . ASN A 1 172 ? -12.868 -6.674 9.237 1.00 91.88 172 ASN A O 1
ATOM 1351 N N . PHE A 1 173 ? -14.407 -6.291 10.806 1.00 90.69 173 PHE A N 1
ATOM 1352 C CA . PHE A 1 173 ? -13.715 -7.021 11.848 1.00 90.69 173 PHE A CA 1
ATOM 1353 C C . PHE A 1 173 ? -13.596 -8.495 11.472 1.00 90.69 173 PHE A C 1
ATOM 1355 O O . PHE A 1 173 ? -14.577 -9.111 11.048 1.00 90.69 173 PHE A O 1
ATOM 1362 N N . ALA A 1 174 ? -12.399 -9.064 11.643 1.00 85.44 174 ALA A N 1
ATOM 1363 C CA . ALA A 1 174 ? -12.233 -10.500 11.509 1.00 85.44 174 ALA A CA 1
ATOM 1364 C C . ALA A 1 174 ? -13.193 -11.186 12.484 1.00 85.44 174 ALA A C 1
ATOM 1366 O O . ALA A 1 174 ? -13.236 -10.856 13.679 1.00 85.44 174 ALA A O 1
ATOM 1367 N N . ALA A 1 175 ? -14.032 -12.082 11.964 1.00 70.25 175 ALA A N 1
ATOM 1368 C CA . ALA A 1 175 ? -14.993 -12.777 12.798 1.00 70.25 175 ALA A CA 1
ATOM 1369 C C . ALA A 1 175 ? -14.203 -13.668 13.760 1.0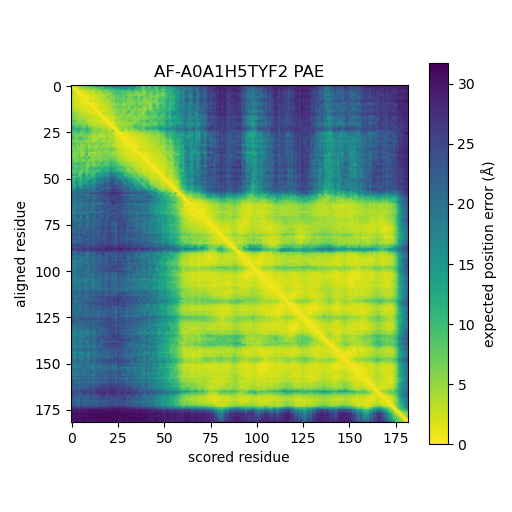0 70.25 175 ALA A C 1
ATOM 1371 O O . ALA A 1 175 ? -13.582 -14.644 13.340 1.00 70.25 175 ALA A O 1
ATOM 1372 N N . GLN A 1 176 ? -14.228 -13.360 15.058 1.00 55.19 176 GLN A N 1
ATOM 1373 C CA . GLN A 1 176 ? -13.751 -14.304 16.063 1.00 55.19 176 GLN A CA 1
ATOM 1374 C C . GLN A 1 176 ? -14.651 -15.550 16.017 1.00 55.19 176 GLN A C 1
ATOM 1376 O O . GLN A 1 176 ? -15.746 -15.576 16.572 1.00 55.19 176 GLN A O 1
ATOM 1381 N N . GLY A 1 177 ? -14.201 -16.588 15.316 1.00 47.03 177 GLY A N 1
ATOM 1382 C CA . GLY A 1 177 ? -14.783 -17.928 15.322 1.00 47.03 177 GLY A CA 1
ATOM 1383 C C . GLY A 1 177 ? -13.666 -18.936 15.057 1.00 47.03 177 GLY A C 1
ATOM 1384 O O . GLY A 1 177 ? -12.895 -18.759 14.125 1.00 47.03 177 GLY A O 1
ATOM 1385 N N . ARG A 1 178 ? -13.471 -20.010 15.821 1.00 38.78 178 ARG A N 1
ATOM 1386 C CA . ARG A 1 178 ? -14.320 -20.738 16.771 1.00 38.78 178 ARG A CA 1
ATOM 1387 C C . ARG A 1 178 ? -13.397 -21.377 17.816 1.00 38.78 178 ARG A C 1
ATOM 1389 O O . ARG A 1 178 ? -12.509 -22.133 17.431 1.00 38.78 178 ARG A O 1
ATOM 1396 N N . GLU A 1 179 ? -13.668 -21.191 19.105 1.00 42.22 179 GLU A N 1
ATOM 1397 C CA . GLU A 1 179 ? -13.556 -22.332 20.017 1.00 42.22 179 GLU A CA 1
ATOM 1398 C C . GLU A 1 179 ? -14.593 -23.349 19.529 1.00 42.22 179 GLU A C 1
ATOM 1400 O O . GLU A 1 179 ? -15.801 -23.142 19.642 1.00 42.22 179 GLU A O 1
ATOM 1405 N N . THR A 1 180 ? -14.135 -24.403 18.860 1.00 40.69 180 THR A N 1
ATOM 1406 C CA . THR A 1 180 ? -14.886 -25.654 18.840 1.00 40.69 180 THR A CA 1
ATOM 1407 C C . THR A 1 180 ? -14.688 -26.285 20.208 1.00 40.69 180 THR A C 1
ATOM 1409 O O . THR A 1 180 ? -13.702 -26.986 20.427 1.00 40.69 180 THR A O 1
ATOM 1412 N N . ASP A 1 181 ? -15.605 -25.978 21.122 1.00 42.19 181 ASP A N 1
ATOM 1413 C CA . ASP A 1 181 ? -16.110 -26.995 22.038 1.00 42.19 181 ASP A CA 1
ATOM 1414 C C . ASP A 1 181 ? -16.709 -28.113 21.168 1.00 42.19 181 ASP A C 1
ATOM 1416 O O . ASP A 1 181 ? -17.700 -27.890 20.469 1.00 42.19 181 ASP A O 1
ATOM 1420 N N . ASP A 1 182 ? -16.010 -29.248 21.118 1.00 39.47 182 ASP A N 1
ATOM 1421 C CA . ASP A 1 182 ? -16.550 -30.619 21.125 1.00 39.47 182 ASP A CA 1
ATOM 1422 C C . ASP A 1 182 ? -15.401 -31.635 21.292 1.00 39.47 182 ASP A C 1
ATOM 1424 O O . ASP A 1 182 ? -14.462 -31.642 20.457 1.00 39.47 182 ASP A O 1
#

pLDDT: mean 81.61, std 12.73, range [38.78, 96.25]

Solvent-accessible surface area (backbone atoms only — not comparable to full-atom values): 10153 Å² total; per-residue (Å²): 112,57,69,58,46,39,52,51,16,50,46,33,34,54,52,37,24,51,53,21,56,74,70,70,37,61,72,55,19,51,52,22,43,53,50,15,52,50,40,42,50,50,37,52,50,51,52,50,50,48,55,53,50,41,55,74,68,62,51,61,59,48,73,69,56,51,49,53,50,58,75,72,36,58,65,26,33,62,46,41,92,67,54,72,43,37,70,86,61,92,57,65,43,56,48,40,77,57,98,86,47,51,30,34,52,46,57,39,38,50,76,35,42,50,75,57,98,60,37,37,39,36,51,49,78,96,54,76,70,46,78,45,60,55,40,94,60,53,39,85,85,54,48,24,34,71,59,97,93,43,47,36,29,30,42,66,74,69,52,36,38,81,45,82,52,99,74,31,34,38,45,35,70,50,77,92,74,73,88,75,87,127

Mean predicted aligned error: 12.68 Å

Sequence (182 aa):
MTTVQRTTGLLLLLFGTFFSLAAGNLPAAFISLVGGFVLMSLSKLVEFQQAAYLKSLGLPVTGEQLHLIMKYSPEYEVESGDFNVYPEGHKEYTLLRLEGELYISAQVFQNVMTRVESEYTFNFPGREPVILFRAQSIYKGAELFEYGGGAFVSISALDLECQLCEGRLLLNFAAQGRETDD

Secondary structure (DSSP, 8-state):
-HHHHHHHHHHIIIIIHHHHHHTT-HHHHHHHHHHHHHHHHHHHHHHHHHHHHHHHTTPPPPHHHHHHHHHHS-EEEEE-SSS--SSSSS-EEE-EEETTEEEEEGGGGTTTEEEETTEEEE--TTSPPEEEEPBSS--TT-SEEEETTEEEEETGGGTEEEEEETTEEEEEE---------